Protein AF-A0A3A8RBS0-F1 (afdb_monomer_lite)

Structure (mmCIF, N/CA/C/O backbone):
data_AF-A0A3A8RBS0-F1
#
_entry.id   AF-A0A3A8RBS0-F1
#
loop_
_atom_site.group_PDB
_atom_site.id
_atom_site.type_symbol
_atom_site.label_atom_id
_atom_site.label_alt_id
_atom_site.label_comp_id
_atom_site.label_asym_id
_atom_site.label_entity_id
_atom_site.label_seq_id
_atom_site.pdbx_PDB_ins_code
_atom_site.Cartn_x
_atom_site.Cartn_y
_atom_site.Cartn_z
_atom_site.occupancy
_atom_site.B_iso_or_equiv
_atom_site.auth_seq_id
_atom_site.auth_comp_id
_atom_site.auth_asym_id
_atom_site.auth_atom_id
_atom_site.pdbx_PDB_model_num
ATOM 1 N N . MET A 1 1 ? 29.275 20.195 -47.666 1.00 45.91 1 MET A N 1
ATOM 2 C CA . MET A 1 1 ? 29.890 20.340 -46.328 1.00 45.91 1 MET A CA 1
ATOM 3 C C . MET A 1 1 ? 28.924 21.125 -45.459 1.00 45.91 1 MET A C 1
ATOM 5 O O . MET A 1 1 ? 28.391 22.118 -45.934 1.00 45.91 1 MET A O 1
ATOM 9 N N . THR A 1 2 ? 28.617 20.647 -44.257 1.00 50.91 2 THR A N 1
ATOM 10 C CA . THR A 1 2 ? 27.581 21.226 -43.387 1.00 50.91 2 THR A CA 1
ATOM 11 C C . THR A 1 2 ? 28.172 22.365 -42.551 1.00 50.91 2 THR A C 1
ATOM 13 O O . THR A 1 2 ? 29.244 22.195 -41.979 1.00 50.91 2 THR A O 1
ATOM 16 N N . THR A 1 3 ? 27.490 23.507 -42.454 1.00 61.12 3 THR A N 1
ATOM 17 C CA . THR A 1 3 ? 27.931 24.698 -41.693 1.00 61.12 3 THR A CA 1
ATOM 18 C C . THR A 1 3 ? 27.557 24.662 -40.204 1.00 61.12 3 THR A C 1
ATOM 20 O O . THR A 1 3 ? 27.863 25.598 -39.470 1.00 61.12 3 THR A O 1
ATOM 23 N N . ALA A 1 4 ? 26.895 23.597 -39.742 1.00 67.69 4 ALA A N 1
ATOM 24 C CA . ALA A 1 4 ? 26.475 23.455 -38.353 1.00 67.69 4 ALA A CA 1
ATOM 25 C C . ALA A 1 4 ? 27.688 23.237 -37.419 1.00 67.69 4 ALA A C 1
ATOM 27 O O . ALA A 1 4 ? 28.511 22.357 -37.695 1.00 67.69 4 ALA A O 1
ATOM 28 N N . PRO A 1 5 ? 27.811 23.986 -36.304 1.00 83.88 5 PRO A N 1
ATOM 29 C CA . PRO A 1 5 ? 28.898 23.792 -35.351 1.00 83.88 5 PRO A CA 1
ATOM 30 C C . PRO A 1 5 ? 28.803 22.407 -34.696 1.00 83.88 5 PRO A C 1
ATOM 32 O O . PRO A 1 5 ? 27.746 22.004 -34.203 1.00 83.88 5 PRO A O 1
ATOM 35 N N . ARG A 1 6 ? 29.921 21.669 -34.701 1.00 90.94 6 ARG A N 1
ATOM 36 C CA . ARG A 1 6 ? 30.029 20.345 -34.074 1.00 90.94 6 ARG A CA 1
ATOM 37 C C . ARG A 1 6 ? 30.100 20.494 -32.546 1.00 90.94 6 ARG A C 1
ATOM 39 O O . ARG A 1 6 ? 30.981 21.210 -32.064 1.00 90.94 6 ARG A O 1
ATOM 46 N N . PRO A 1 7 ? 29.236 19.816 -31.773 1.00 93.19 7 PRO A N 1
ATOM 47 C CA . PRO A 1 7 ? 29.328 19.815 -30.313 1.00 93.19 7 PRO A CA 1
ATOM 48 C C . PRO A 1 7 ? 30.615 19.137 -29.823 1.00 93.19 7 PRO A C 1
ATOM 50 O O . PRO A 1 7 ? 31.095 18.196 -30.448 1.00 93.19 7 PRO A O 1
ATOM 53 N N . LYS A 1 8 ? 31.149 19.556 -28.667 1.00 91.12 8 LYS A N 1
ATOM 54 C CA . LYS A 1 8 ? 32.394 18.992 -28.097 1.00 91.12 8 LYS A CA 1
ATOM 55 C C . LYS A 1 8 ? 32.309 17.494 -27.781 1.00 91.12 8 LYS A C 1
ATOM 57 O O . LYS A 1 8 ? 33.324 16.811 -27.824 1.00 91.12 8 LYS A O 1
ATOM 62 N N . SER A 1 9 ? 31.120 17.001 -27.441 1.00 89.44 9 SER A N 1
ATOM 63 C CA . SER A 1 9 ? 30.862 15.586 -27.143 1.00 89.44 9 SER A CA 1
ATOM 64 C C . SER A 1 9 ? 30.791 14.704 -28.393 1.00 89.44 9 SER A C 1
ATOM 66 O O . SER A 1 9 ? 30.807 13.480 -28.270 1.00 89.44 9 SER A O 1
ATOM 68 N N . VAL A 1 10 ? 30.700 15.303 -29.586 1.00 94.19 10 VAL A N 1
ATOM 69 C CA . VAL A 1 10 ? 30.605 14.583 -30.856 1.00 94.19 10 VAL A CA 1
ATOM 70 C C . VAL A 1 10 ? 32.008 14.408 -31.439 1.00 94.19 10 VAL A C 1
ATOM 72 O O . VAL A 1 10 ? 32.692 15.403 -31.696 1.00 94.19 10 VAL A O 1
ATOM 75 N N . PRO A 1 11 ? 32.449 13.166 -31.693 1.00 93.69 11 PRO A N 1
ATOM 76 C CA . PRO A 1 11 ? 33.813 12.912 -32.128 1.00 93.69 11 PRO A CA 1
ATOM 77 C C . PRO A 1 11 ? 34.023 13.333 -33.598 1.00 93.69 11 PRO A C 1
ATOM 79 O O . PRO A 1 11 ? 33.044 13.440 -34.346 1.00 93.69 11 PRO A O 1
ATOM 82 N N . PRO A 1 12 ? 35.267 13.619 -34.032 1.00 92.69 12 PRO A N 1
ATOM 83 C CA . PRO A 1 12 ? 35.574 14.181 -35.355 1.00 92.69 12 PRO A CA 1
ATOM 84 C C . PRO A 1 12 ? 35.172 13.279 -36.535 1.00 92.69 12 PRO A C 1
ATOM 86 O O . PRO A 1 12 ? 34.833 13.787 -37.606 1.00 92.69 12 PRO A O 1
ATOM 89 N N . GLU A 1 13 ? 35.135 11.965 -36.333 1.00 92.31 13 GLU A N 1
ATOM 90 C CA . GLU A 1 13 ? 34.715 10.972 -37.324 1.00 92.31 13 GLU A CA 1
ATOM 91 C C . GLU A 1 13 ? 33.197 10.933 -37.568 1.00 92.31 13 GLU A C 1
ATOM 93 O O . GLU A 1 13 ? 32.747 10.355 -38.556 1.00 92.31 13 GLU A O 1
ATOM 98 N N . ALA A 1 14 ? 32.388 11.558 -36.703 1.00 94.75 14 ALA A N 1
ATOM 99 C CA . ALA A 1 14 ? 30.945 11.598 -36.898 1.00 94.75 14 ALA A CA 1
ATOM 100 C C . ALA A 1 14 ? 30.552 12.514 -38.071 1.00 94.75 14 ALA A C 1
ATOM 102 O O . ALA A 1 14 ? 31.128 13.590 -38.269 1.00 94.75 14 ALA A O 1
ATOM 103 N N . THR A 1 15 ? 29.521 12.107 -38.809 1.00 94.25 15 THR A N 1
ATOM 104 C CA . THR A 1 15 ? 28.933 12.843 -39.937 1.00 94.25 15 THR A CA 1
ATOM 105 C C . THR A 1 15 ? 27.573 13.418 -39.550 1.00 94.25 15 THR A C 1
ATOM 107 O O . THR A 1 15 ? 26.841 12.801 -38.779 1.00 94.25 15 THR A O 1
ATOM 110 N N . PHE A 1 16 ? 27.245 14.618 -40.036 1.00 93.88 16 PHE A N 1
ATOM 111 C CA . PHE A 1 16 ? 25.959 15.259 -39.751 1.00 93.88 16 PHE A CA 1
ATOM 112 C C . PHE A 1 16 ? 24.911 14.891 -40.804 1.00 93.88 16 PHE A C 1
ATOM 114 O O . PHE A 1 16 ? 25.083 15.178 -41.990 1.00 93.88 16 PHE A O 1
ATOM 121 N N . ASP A 1 17 ? 23.815 14.297 -40.350 1.00 90.06 17 ASP A N 1
ATOM 122 C CA . ASP A 1 17 ? 22.612 14.001 -41.114 1.00 90.06 17 ASP A CA 1
ATOM 123 C C . ASP A 1 17 ? 21.594 15.135 -40.908 1.00 90.06 17 ASP A C 1
ATOM 125 O O . ASP A 1 17 ? 20.920 15.227 -39.880 1.00 90.06 17 ASP A O 1
ATOM 129 N N . ALA A 1 18 ? 21.531 16.046 -41.884 1.00 87.19 18 ALA A N 1
ATOM 130 C CA . ALA A 1 18 ? 20.703 17.249 -41.815 1.00 87.19 18 ALA A CA 1
ATOM 131 C C . ALA A 1 18 ? 19.186 16.960 -41.747 1.00 87.19 18 ALA A C 1
ATOM 133 O O . ALA A 1 18 ? 18.532 17.585 -40.910 1.00 87.19 18 ALA A O 1
ATOM 134 N N . PRO A 1 19 ? 18.616 16.028 -42.543 1.00 86.19 19 PRO A N 1
ATOM 135 C CA . PRO A 1 19 ? 17.217 15.611 -42.416 1.00 86.19 19 PRO A CA 1
ATOM 136 C C . PRO A 1 19 ? 16.794 15.183 -41.008 1.00 86.19 19 PRO A C 1
ATOM 138 O O . PRO A 1 19 ? 15.704 15.537 -40.565 1.00 86.19 19 PRO A O 1
ATOM 141 N N . THR A 1 20 ? 17.645 14.437 -40.298 1.00 85.12 20 THR A N 1
ATOM 142 C CA . THR A 1 20 ? 17.330 13.924 -38.951 1.00 85.12 20 THR A CA 1
ATOM 143 C C . THR A 1 20 ? 17.895 14.786 -37.821 1.00 85.12 20 THR A C 1
ATOM 145 O O . THR A 1 20 ? 17.632 14.514 -36.649 1.00 85.12 20 THR A O 1
ATOM 148 N N . LYS A 1 21 ? 18.668 15.827 -38.163 1.00 89.38 21 LYS A N 1
ATOM 149 C CA . LYS A 1 21 ? 19.433 16.678 -37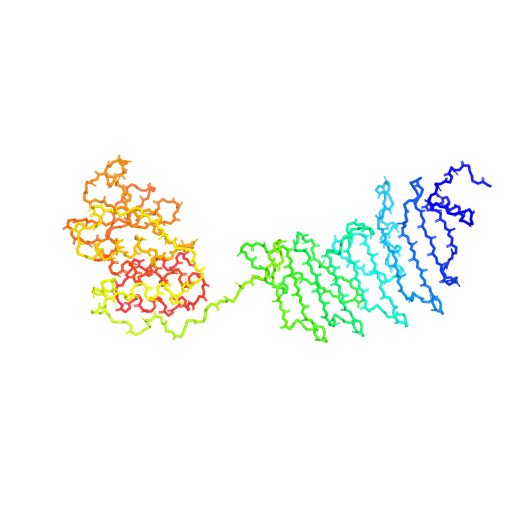.237 1.00 89.38 21 LYS A CA 1
ATOM 150 C C . LYS A 1 21 ? 20.299 15.862 -36.265 1.00 89.38 21 LYS A C 1
ATOM 152 O O . LYS A 1 21 ? 20.414 16.187 -35.080 1.00 89.38 21 LYS A O 1
ATOM 157 N N . LEU A 1 22 ? 20.930 14.802 -36.766 1.00 92.88 22 LEU A N 1
ATOM 158 C CA . LEU A 1 22 ? 21.768 13.900 -35.978 1.00 92.88 22 LEU A CA 1
ATOM 159 C C . LEU A 1 22 ? 23.219 13.912 -36.432 1.00 92.88 22 LEU A C 1
ATOM 161 O O . LEU A 1 22 ? 23.521 13.966 -37.616 1.00 92.88 22 LEU A O 1
ATOM 165 N N . TRP A 1 23 ? 24.128 13.761 -35.479 1.00 95.50 23 TRP A N 1
ATOM 166 C CA . TRP A 1 23 ? 25.485 13.309 -35.749 1.00 95.50 23 TRP A CA 1
ATOM 167 C C . TRP A 1 23 ? 25.534 11.791 -35.645 1.00 95.50 23 TRP A C 1
ATOM 169 O O . TRP A 1 23 ? 24.996 11.224 -34.695 1.00 95.50 23 TRP A O 1
ATOM 179 N N . ARG A 1 24 ? 26.190 11.139 -36.601 1.00 95.56 24 ARG A N 1
ATOM 180 C CA . ARG A 1 24 ? 26.254 9.682 -36.725 1.00 95.56 24 ARG A CA 1
ATOM 181 C C . ARG A 1 24 ? 27.693 9.211 -36.879 1.00 95.56 24 ARG A C 1
ATOM 183 O O . ARG A 1 24 ? 28.431 9.723 -37.718 1.00 95.56 24 ARG A O 1
ATOM 190 N N . CYS A 1 25 ? 28.070 8.209 -36.093 1.00 95.38 25 CYS A N 1
ATOM 191 C CA . CYS A 1 25 ? 29.327 7.479 -36.218 1.00 95.38 25 CYS A CA 1
ATOM 192 C C . CYS A 1 25 ? 29.011 5.987 -36.361 1.00 95.38 25 CYS A C 1
ATOM 194 O O . CYS A 1 25 ? 28.412 5.407 -35.455 1.00 95.38 25 CYS A O 1
ATOM 196 N N . GLY A 1 26 ? 29.425 5.383 -37.477 1.00 92.50 26 GLY A N 1
ATOM 197 C CA . GLY A 1 26 ? 29.017 4.029 -37.860 1.00 92.50 26 GLY A CA 1
ATOM 198 C C . GLY A 1 26 ? 27.541 3.939 -38.268 1.00 92.50 26 GLY A C 1
ATOM 199 O O . GLY A 1 26 ? 26.822 4.941 -38.358 1.00 92.50 26 GLY A O 1
ATOM 200 N N . GLY A 1 27 ? 27.080 2.724 -38.517 1.00 89.12 27 GLY A N 1
ATOM 201 C CA . GLY A 1 27 ? 25.722 2.420 -38.932 1.00 89.12 27 GLY A CA 1
ATOM 202 C C . GLY A 1 27 ? 25.312 0.980 -38.621 1.00 89.12 27 GLY A C 1
ATOM 203 O O . GLY A 1 27 ? 26.061 0.239 -37.988 1.00 89.12 27 GLY A O 1
ATOM 204 N N . PRO A 1 28 ? 24.120 0.561 -39.077 1.00 85.31 28 PRO A N 1
ATOM 205 C CA . PRO A 1 28 ? 23.538 -0.734 -38.714 1.00 85.31 28 PRO A CA 1
ATOM 206 C C . PRO A 1 28 ? 24.362 -1.966 -39.117 1.00 85.31 28 PRO A C 1
ATOM 208 O O . PRO A 1 28 ? 24.166 -3.039 -38.553 1.00 85.31 28 PRO A O 1
ATOM 211 N N . ASN A 1 29 ? 25.272 -1.810 -40.081 1.00 88.94 29 ASN A N 1
ATOM 212 C CA . ASN A 1 29 ? 26.152 -2.874 -40.569 1.00 88.94 29 ASN A CA 1
ATOM 213 C C . ASN A 1 29 ? 27.547 -2.843 -39.926 1.00 88.94 29 ASN A C 1
ATOM 215 O O . ASN A 1 29 ? 28.352 -3.736 -40.179 1.00 88.94 29 ASN A O 1
ATOM 219 N N . ASP A 1 30 ? 27.845 -1.823 -39.121 1.00 91.94 30 ASP A N 1
ATOM 220 C CA . ASP A 1 30 ? 29.110 -1.706 -38.407 1.00 91.94 30 ASP A CA 1
ATOM 221 C C . ASP A 1 30 ? 29.015 -2.386 -37.036 1.00 91.94 30 ASP A C 1
ATOM 223 O O . ASP A 1 30 ? 27.936 -2.537 -36.462 1.00 91.94 30 ASP A O 1
ATOM 227 N N . ALA A 1 31 ? 30.165 -2.744 -36.460 1.00 92.81 31 ALA A N 1
ATOM 228 C CA . ALA A 1 31 ? 30.232 -3.338 -35.120 1.00 92.81 31 ALA A CA 1
ATOM 229 C C . ALA A 1 31 ? 29.711 -2.401 -34.011 1.00 92.81 31 ALA A C 1
ATOM 231 O O . ALA A 1 31 ? 29.388 -2.854 -32.911 1.00 92.81 31 ALA A O 1
ATOM 232 N N . ARG A 1 32 ? 29.655 -1.088 -34.273 1.00 95.06 32 ARG A N 1
ATOM 233 C CA . ARG A 1 32 ? 29.136 -0.092 -33.337 1.00 95.06 32 ARG A CA 1
ATOM 234 C C . ARG A 1 32 ? 28.516 1.096 -34.064 1.00 95.06 32 ARG A C 1
ATOM 236 O O . ARG A 1 32 ? 29.112 1.644 -34.988 1.00 95.06 32 ARG A O 1
ATOM 243 N N . GLU A 1 33 ? 27.366 1.536 -33.580 1.00 94.81 33 GLU A N 1
ATOM 244 C CA . GLU A 1 33 ? 26.610 2.681 -34.075 1.00 94.81 33 GLU A CA 1
ATOM 245 C C . GLU A 1 33 ? 26.402 3.680 -32.934 1.00 94.81 33 GLU A C 1
ATOM 247 O O . GLU A 1 33 ? 25.953 3.313 -31.849 1.00 94.81 33 GLU A O 1
ATOM 252 N N . ARG A 1 34 ? 26.723 4.955 -33.171 1.00 96.81 34 ARG A N 1
ATOM 253 C CA . ARG A 1 34 ? 26.497 6.033 -32.202 1.00 96.81 34 ARG A CA 1
ATOM 254 C C . ARG A 1 34 ? 25.782 7.212 -32.842 1.00 96.81 34 ARG A C 1
ATOM 256 O O . ARG A 1 34 ? 26.155 7.633 -33.941 1.00 96.81 34 ARG A O 1
ATOM 263 N N . LEU A 1 35 ? 24.792 7.753 -32.134 1.00 96.19 35 LEU A N 1
ATOM 264 C CA . LEU A 1 35 ? 23.983 8.896 -32.562 1.00 96.19 35 LEU A CA 1
ATOM 265 C C . LEU A 1 35 ? 23.981 9.986 -31.491 1.00 96.19 35 LEU A C 1
ATOM 267 O O . LEU A 1 35 ? 23.760 9.698 -30.314 1.00 96.19 35 LEU A O 1
ATOM 271 N N . TRP A 1 36 ? 24.149 11.241 -31.907 1.00 95.81 36 TRP A N 1
ATOM 272 C CA . TRP A 1 36 ? 24.042 12.411 -31.033 1.00 95.81 36 TRP A CA 1
ATOM 273 C C . TRP A 1 36 ? 23.133 13.467 -31.639 1.00 95.81 36 TRP A C 1
ATOM 275 O O . TRP A 1 36 ? 23.167 13.719 -32.843 1.00 95.81 36 TRP A O 1
ATOM 285 N N . ILE A 1 37 ? 22.355 14.133 -30.799 1.00 92.12 37 ILE A N 1
ATOM 286 C CA . ILE A 1 37 ? 21.443 15.188 -31.235 1.00 92.12 37 ILE A CA 1
ATOM 287 C C . ILE A 1 37 ? 22.181 16.511 -31.500 1.00 92.12 37 ILE A C 1
ATOM 289 O O . ILE A 1 37 ? 23.084 16.901 -30.758 1.00 92.12 37 ILE A O 1
ATOM 293 N N . HIS A 1 38 ? 21.784 17.240 -32.540 1.00 89.81 38 HIS A N 1
ATOM 294 C CA . HIS A 1 38 ? 22.184 18.633 -32.742 1.00 89.81 38 HIS A CA 1
ATOM 295 C C . HIS A 1 38 ? 21.138 19.591 -32.128 1.00 89.81 38 HIS A C 1
ATOM 297 O O . HIS A 1 38 ? 19.951 19.318 -32.262 1.00 89.81 38 HIS A O 1
ATOM 303 N N . PRO A 1 39 ? 21.525 20.717 -31.491 1.00 90.19 39 PRO A N 1
ATOM 304 C CA . PRO A 1 39 ? 22.886 21.229 -31.318 1.00 90.19 39 PRO A CA 1
ATOM 305 C C . PRO A 1 39 ? 23.586 20.811 -30.020 1.00 90.19 39 PRO A C 1
ATOM 307 O O . PRO A 1 39 ? 24.764 21.116 -29.868 1.00 90.19 39 PRO A O 1
ATOM 310 N N . SER A 1 40 ? 22.919 20.137 -29.079 1.00 90.75 40 SER A N 1
ATOM 311 C CA . SER A 1 40 ? 23.520 19.893 -27.753 1.00 90.75 40 SER A CA 1
ATOM 312 C C . SER A 1 40 ? 24.652 18.867 -27.733 1.00 90.75 40 SER A C 1
ATOM 314 O O . SER A 1 40 ? 25.491 18.910 -26.838 1.00 90.75 40 SER A O 1
ATOM 316 N N . GLY A 1 41 ? 24.670 17.923 -28.674 1.00 92.12 41 GLY A N 1
ATOM 317 C CA . GLY A 1 41 ? 25.569 16.774 -28.625 1.00 92.12 41 GLY A CA 1
ATOM 318 C C . GLY A 1 41 ? 25.201 15.749 -27.549 1.00 92.12 41 GLY A C 1
ATOM 319 O O . GLY A 1 41 ? 26.065 14.967 -27.150 1.00 92.12 41 GLY A O 1
ATOM 320 N N . LEU A 1 42 ? 23.955 15.747 -27.058 1.00 91.88 42 LEU A N 1
ATOM 321 C CA . LEU A 1 42 ? 23.454 14.698 -26.164 1.00 91.88 42 LEU A CA 1
ATOM 322 C C . LEU A 1 42 ? 23.470 13.347 -26.897 1.00 91.88 42 LEU A C 1
ATOM 324 O O . LEU A 1 42 ? 23.030 13.252 -28.046 1.00 91.88 42 LEU A O 1
ATOM 328 N N . LEU A 1 43 ? 23.991 12.316 -26.230 1.00 94.94 43 LEU A N 1
ATOM 329 C CA . LEU A 1 43 ? 24.014 10.950 -26.745 1.00 94.94 43 LEU A CA 1
ATOM 330 C C . LEU A 1 43 ? 22.590 10.390 -26.791 1.00 94.94 43 LEU A C 1
ATOM 332 O O . LEU A 1 43 ? 21.906 10.345 -25.772 1.00 94.94 43 LEU A O 1
ATOM 336 N N . LEU A 1 44 ? 22.177 9.945 -27.972 1.00 95.31 44 LEU A N 1
ATOM 337 C CA . LEU A 1 4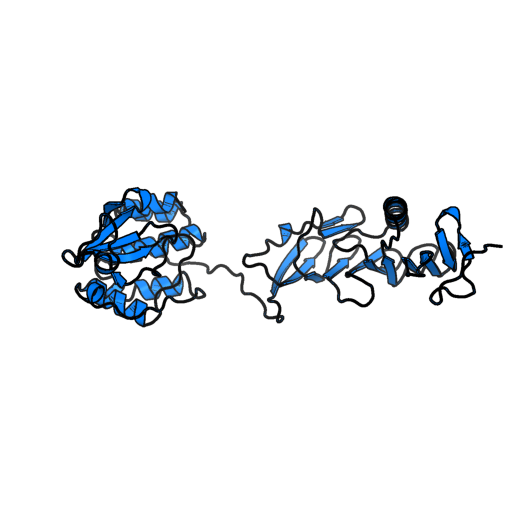4 ? 20.876 9.330 -28.209 1.00 95.31 44 LEU A CA 1
ATOM 338 C C . LEU A 1 44 ? 20.980 7.807 -28.278 1.00 95.31 44 LEU A C 1
ATOM 340 O O . LEU A 1 44 ? 20.164 7.114 -27.684 1.00 95.31 44 LEU A O 1
ATOM 344 N N . LEU A 1 45 ? 21.986 7.300 -28.991 1.00 96.75 45 LEU A N 1
ATOM 345 C CA . LEU A 1 45 ? 22.227 5.872 -29.170 1.00 96.75 45 LEU A CA 1
ATOM 346 C C . LEU A 1 45 ? 23.717 5.584 -29.029 1.00 96.75 45 LEU A C 1
ATOM 348 O O . LEU A 1 45 ? 24.537 6.277 -29.630 1.00 96.75 45 LEU A O 1
ATOM 352 N N . ASP A 1 46 ? 24.045 4.526 -28.303 1.00 97.31 46 ASP A N 1
ATOM 353 C CA . ASP A 1 46 ? 25.328 3.836 -28.386 1.00 97.31 46 ASP A CA 1
ATOM 354 C C . ASP A 1 46 ? 25.038 2.340 -28.427 1.00 97.31 46 ASP A C 1
ATOM 356 O O . ASP A 1 46 ? 24.617 1.766 -27.425 1.00 97.31 46 ASP A O 1
ATOM 360 N N . ALA A 1 47 ? 25.171 1.745 -29.607 1.00 96.56 47 ALA A N 1
ATOM 361 C CA . ALA A 1 47 ? 24.788 0.370 -29.869 1.00 96.56 47 ALA A CA 1
ATOM 362 C C . ALA A 1 47 ? 25.965 -0.436 -30.393 1.00 96.56 47 ALA A C 1
ATOM 364 O O . ALA A 1 47 ? 26.558 -0.081 -31.410 1.00 96.56 47 ALA A O 1
ATOM 365 N N . THR A 1 48 ? 26.264 -1.551 -29.741 1.00 95.00 48 THR A N 1
ATOM 366 C CA . THR A 1 48 ? 27.164 -2.584 -30.249 1.00 95.00 48 THR A CA 1
ATOM 367 C C . THR A 1 48 ? 26.386 -3.649 -31.013 1.00 95.00 48 THR A C 1
ATOM 369 O O . THR A 1 48 ? 25.212 -3.914 -30.734 1.00 95.00 48 THR A O 1
ATOM 372 N N . ARG A 1 49 ? 27.030 -4.232 -32.027 1.00 92.44 49 ARG A N 1
ATOM 373 C CA . ARG A 1 49 ? 26.419 -5.235 -32.897 1.00 92.44 49 ARG A CA 1
ATOM 374 C C . ARG A 1 49 ? 27.337 -6.425 -33.134 1.00 92.44 49 ARG A C 1
ATOM 376 O O . ARG A 1 49 ? 28.548 -6.271 -33.279 1.00 92.44 49 ARG A O 1
ATOM 383 N N . LYS A 1 50 ? 26.721 -7.598 -33.257 1.00 91.12 50 LYS A N 1
ATOM 384 C CA . LYS A 1 50 ? 27.336 -8.866 -33.661 1.00 91.12 50 LYS A CA 1
ATOM 385 C C . LYS A 1 50 ? 26.452 -9.482 -34.742 1.00 91.12 50 LYS A C 1
ATOM 387 O O . LYS A 1 50 ? 25.245 -9.619 -34.551 1.00 91.12 50 LYS A O 1
ATOM 392 N N . ASP A 1 51 ? 27.030 -9.759 -35.909 1.00 87.50 51 ASP A N 1
ATOM 393 C CA . ASP A 1 51 ? 26.317 -10.305 -37.076 1.00 87.50 51 ASP A CA 1
ATOM 394 C C . ASP A 1 51 ? 25.061 -9.494 -37.472 1.00 87.50 51 ASP A C 1
ATOM 396 O O . ASP A 1 51 ? 24.003 -10.039 -37.788 1.00 87.50 51 ASP A O 1
ATOM 400 N N . GLY A 1 52 ? 25.164 -8.160 -37.400 1.00 83.94 52 GLY A N 1
ATOM 401 C CA . GLY A 1 52 ? 24.085 -7.215 -37.727 1.00 83.94 52 GLY A CA 1
ATOM 402 C C . GLY A 1 52 ? 22.997 -7.061 -36.653 1.00 83.94 52 GLY A C 1
ATOM 403 O O . GLY A 1 52 ? 22.145 -6.176 -36.762 1.00 83.94 52 GLY A O 1
ATOM 404 N N . LYS A 1 53 ? 23.029 -7.862 -35.583 1.00 89.31 53 LYS A N 1
ATOM 405 C CA . LYS A 1 53 ? 22.081 -7.796 -34.459 1.00 89.31 53 LYS A CA 1
ATOM 406 C C . LYS A 1 53 ? 22.658 -6.993 -33.301 1.00 89.31 53 LYS A C 1
ATOM 408 O O . LYS A 1 53 ? 23.874 -6.946 -33.146 1.00 89.31 53 LYS A O 1
ATOM 413 N N . LEU A 1 54 ? 21.791 -6.380 -32.492 1.00 92.75 54 LEU A N 1
ATOM 414 C CA . LEU A 1 54 ? 22.207 -5.768 -31.228 1.00 92.75 54 LEU A CA 1
ATOM 415 C C . LEU A 1 54 ? 22.790 -6.846 -30.313 1.00 92.75 54 LEU A C 1
ATOM 417 O O . LEU A 1 54 ? 22.187 -7.903 -30.140 1.00 92.75 54 LEU A O 1
ATOM 421 N N . ASP A 1 55 ? 23.959 -6.576 -29.751 1.00 94.62 55 ASP A N 1
ATOM 422 C CA . ASP A 1 55 ? 24.659 -7.496 -28.859 1.00 94.62 55 ASP A CA 1
ATOM 423 C C . ASP A 1 55 ? 25.493 -6.687 -27.870 1.00 94.62 55 ASP A C 1
ATOM 425 O O . ASP A 1 55 ? 26.079 -5.678 -28.257 1.00 94.62 55 ASP A O 1
ATOM 429 N N . GLY A 1 56 ? 25.539 -7.093 -26.603 1.00 96.00 56 GLY A N 1
ATOM 430 C CA . GLY A 1 56 ? 26.170 -6.326 -25.532 1.00 96.00 56 GLY A CA 1
ATOM 431 C C . GLY A 1 56 ? 25.291 -5.201 -24.977 1.00 96.00 56 GLY A C 1
ATOM 432 O O . GLY A 1 56 ? 24.063 -5.246 -25.050 1.00 96.00 56 GLY A O 1
ATOM 433 N N . GLU A 1 57 ? 25.927 -4.208 -24.355 1.00 96.81 57 GLU A N 1
ATOM 434 C CA . GLU A 1 57 ? 25.242 -3.081 -23.716 1.00 96.81 57 GLU A CA 1
ATOM 435 C C . GLU A 1 57 ? 24.881 -1.995 -24.741 1.00 96.81 57 GLU A C 1
ATOM 437 O O . GLU A 1 57 ? 25.751 -1.438 -25.409 1.00 96.81 57 GLU A O 1
ATOM 442 N N . ILE A 1 58 ? 23.595 -1.657 -24.815 1.00 97.44 58 ILE A N 1
ATOM 443 C CA . ILE A 1 58 ? 23.030 -0.627 -25.684 1.00 97.44 58 ILE A CA 1
ATOM 444 C C . ILE A 1 58 ? 22.504 0.515 -24.823 1.00 97.44 58 ILE A C 1
ATOM 446 O O . ILE A 1 58 ? 21.697 0.302 -23.918 1.00 97.44 58 ILE A O 1
ATOM 450 N N . LYS A 1 59 ? 22.917 1.745 -25.123 1.00 97.69 59 LYS A N 1
ATOM 451 C CA . LYS A 1 59 ? 22.410 2.954 -24.465 1.00 97.69 59 LYS A CA 1
ATOM 452 C C . LYS A 1 59 ? 21.435 3.665 -25.382 1.00 97.69 59 LYS A C 1
ATOM 454 O O . LYS A 1 59 ? 21.765 3.920 -26.538 1.00 97.69 59 LYS A O 1
ATOM 459 N N . TRP A 1 60 ? 20.270 4.021 -24.853 1.00 97.44 60 TRP A N 1
ATOM 460 C CA . TRP A 1 60 ? 19.244 4.764 -25.577 1.00 97.44 60 TRP A CA 1
ATOM 461 C C . TRP A 1 60 ? 18.678 5.904 -24.735 1.00 97.44 60 TRP A C 1
ATOM 463 O O . TRP A 1 60 ? 18.479 5.745 -23.531 1.00 97.44 60 TRP A O 1
ATOM 473 N N . SER A 1 61 ? 18.401 7.043 -25.366 1.00 95.38 61 SER A N 1
ATOM 474 C CA . SER A 1 61 ? 17.685 8.162 -24.756 1.00 95.38 61 SER A CA 1
ATOM 475 C C . SER A 1 61 ? 16.729 8.810 -25.757 1.00 95.38 61 SER A C 1
ATOM 477 O O . SER A 1 61 ? 17.146 9.206 -26.846 1.00 95.38 61 SER A O 1
ATOM 479 N N . LEU A 1 62 ? 15.464 9.007 -25.367 1.00 91.50 62 LEU A N 1
ATOM 480 C CA . LEU A 1 62 ? 14.482 9.817 -26.107 1.00 91.50 62 LEU A CA 1
ATOM 481 C C . LEU A 1 62 ? 14.739 11.330 -25.941 1.00 91.50 62 LEU A C 1
ATOM 483 O O . LEU A 1 62 ? 13.824 12.115 -25.691 1.00 91.50 62 LEU A O 1
ATOM 487 N N . GLY A 1 63 ? 16.000 11.752 -26.025 1.00 87.12 63 GLY A N 1
ATOM 488 C CA . GLY A 1 63 ? 16.370 13.159 -25.951 1.00 87.12 63 GLY A CA 1
ATOM 489 C C . GLY A 1 63 ? 15.802 13.937 -27.138 1.00 87.12 63 GLY A C 1
ATOM 490 O O . GLY A 1 63 ? 16.022 13.561 -28.293 1.00 87.12 63 GLY A O 1
ATOM 491 N N . ILE A 1 64 ? 15.096 15.028 -26.845 1.00 88.81 64 ILE A N 1
ATOM 492 C CA . ILE A 1 64 ? 14.538 15.958 -27.831 1.00 88.81 64 ILE A CA 1
ATOM 493 C C . ILE A 1 64 ? 14.878 17.401 -27.443 1.00 88.81 64 ILE A C 1
ATOM 495 O O . ILE A 1 64 ? 14.952 17.728 -26.259 1.00 88.81 64 ILE A O 1
ATOM 499 N N . HIS A 1 65 ? 15.068 18.260 -28.438 1.00 87.44 65 HIS A N 1
ATOM 500 C CA . HIS A 1 65 ? 15.112 19.720 -28.293 1.00 87.44 65 HIS A CA 1
ATOM 501 C C . HIS A 1 65 ? 13.784 20.367 -28.659 1.00 87.44 65 HIS A C 1
ATOM 503 O O . HIS A 1 65 ? 13.442 21.422 -28.129 1.00 87.44 65 HIS A O 1
ATOM 509 N N . GLU A 1 66 ? 13.032 19.737 -29.557 1.00 88.56 66 GLU A N 1
ATO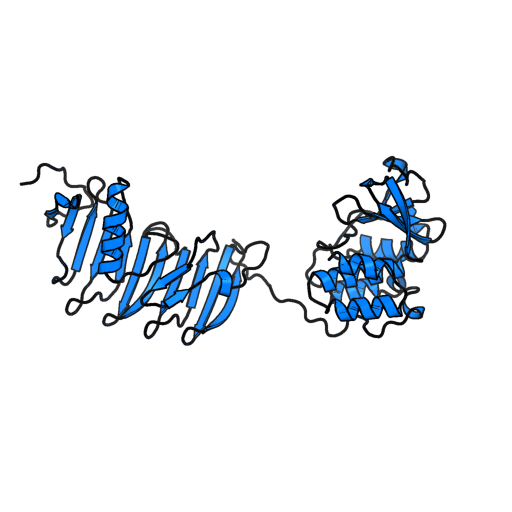M 510 C CA . GLU A 1 66 ? 11.731 20.212 -30.012 1.00 88.56 66 GLU A CA 1
ATOM 511 C C . GLU A 1 66 ? 10.742 19.050 -30.164 1.00 88.56 66 GLU A C 1
ATOM 513 O O . GLU A 1 66 ? 11.111 17.915 -30.462 1.00 88.56 66 GLU A O 1
ATOM 518 N N . MET A 1 67 ? 9.451 19.326 -29.966 1.00 90.00 67 MET A N 1
ATOM 519 C CA . MET A 1 67 ? 8.410 18.288 -29.944 1.00 90.00 67 MET A CA 1
ATOM 520 C C . MET A 1 67 ? 8.270 17.514 -31.263 1.00 90.00 67 MET A C 1
ATOM 522 O O . MET A 1 67 ? 7.838 16.362 -31.250 1.00 90.00 67 MET A O 1
ATOM 526 N N . SER A 1 68 ? 8.653 18.112 -32.394 1.00 89.50 68 SER A N 1
ATOM 527 C CA . SER A 1 68 ? 8.654 17.459 -33.710 1.00 89.50 68 SER A CA 1
ATOM 528 C C . SER A 1 68 ? 9.611 16.264 -33.788 1.00 89.50 68 SER A C 1
ATOM 530 O O . SER A 1 68 ? 9.417 15.385 -34.624 1.00 89.50 68 SER A O 1
ATOM 532 N N . GLU A 1 69 ? 10.611 16.188 -32.908 1.00 89.56 69 GLU A N 1
ATOM 533 C CA . GLU A 1 69 ? 11.583 15.093 -32.874 1.00 89.56 69 GLU A CA 1
ATOM 534 C C . GLU A 1 69 ? 11.041 13.846 -32.166 1.00 89.56 69 GLU A C 1
ATOM 536 O O . GLU A 1 69 ? 11.520 12.742 -32.426 1.00 89.56 69 GLU A O 1
ATOM 541 N N . HIS A 1 70 ? 10.021 13.993 -31.315 1.00 91.50 70 HIS A N 1
ATOM 542 C CA . HIS A 1 70 ? 9.524 12.923 -30.449 1.00 91.50 70 HIS A CA 1
ATOM 543 C C . HIS A 1 70 ? 9.038 11.689 -31.224 1.00 91.50 70 HIS A C 1
ATOM 545 O O . HIS A 1 70 ? 9.497 10.577 -30.969 1.00 91.50 70 HIS A O 1
ATOM 551 N N . ALA A 1 71 ? 8.141 11.866 -32.200 1.00 92.56 71 ALA A N 1
ATOM 552 C CA . ALA A 1 71 ? 7.599 10.746 -32.973 1.00 92.56 71 ALA A CA 1
ATOM 553 C C . ALA A 1 71 ? 8.682 10.008 -33.797 1.00 92.56 71 ALA A C 1
ATOM 555 O O . ALA A 1 71 ? 8.738 8.779 -33.721 1.00 92.56 71 ALA A O 1
ATOM 556 N N . PRO A 1 72 ? 9.603 10.703 -34.500 1.00 91.75 72 PRO A N 1
ATOM 557 C CA . PRO A 1 72 ? 10.772 10.062 -35.101 1.00 91.75 72 PRO A CA 1
ATOM 558 C C . PRO A 1 72 ? 11.660 9.300 -34.106 1.00 91.75 72 PRO A C 1
ATOM 560 O O . PRO A 1 72 ? 12.174 8.236 -34.454 1.00 91.75 72 PRO A O 1
ATOM 563 N N . ARG A 1 73 ? 11.854 9.808 -32.875 1.00 91.81 73 ARG A N 1
ATOM 564 C CA . ARG A 1 73 ? 12.640 9.093 -31.852 1.00 91.81 73 ARG A CA 1
ATOM 565 C C . ARG A 1 73 ? 11.963 7.795 -31.430 1.00 91.81 73 ARG A C 1
ATOM 567 O O . ARG A 1 73 ? 12.634 6.770 -31.371 1.00 91.81 73 ARG A O 1
ATOM 574 N N . LEU A 1 74 ? 10.653 7.823 -31.192 1.00 92.38 74 LEU A N 1
ATOM 575 C CA . LEU A 1 74 ? 9.894 6.620 -30.848 1.00 92.38 74 LEU A CA 1
ATOM 576 C C . LEU A 1 74 ? 9.944 5.577 -31.969 1.00 92.38 74 LEU A C 1
ATOM 578 O O . LEU A 1 74 ? 10.228 4.414 -31.704 1.00 92.38 74 LEU A O 1
ATOM 582 N N . ALA A 1 75 ? 9.762 5.999 -33.223 1.00 92.94 75 ALA A N 1
ATOM 583 C CA . ALA A 1 75 ? 9.866 5.100 -34.372 1.00 92.94 75 ALA A CA 1
ATOM 584 C C . ALA A 1 75 ? 11.264 4.464 -34.487 1.00 92.94 75 ALA A C 1
ATOM 586 O O . ALA A 1 75 ? 11.396 3.297 -34.847 1.00 92.94 75 ALA A O 1
ATOM 587 N N . MET A 1 76 ? 12.321 5.212 -34.151 1.00 92.38 76 MET A N 1
ATOM 588 C CA . MET A 1 76 ? 13.687 4.686 -34.120 1.00 92.38 76 MET A CA 1
ATOM 589 C C . MET A 1 76 ? 13.894 3.676 -32.985 1.00 92.38 76 MET A C 1
ATOM 591 O O . MET A 1 76 ? 14.501 2.634 -33.217 1.00 92.38 76 MET A O 1
ATOM 595 N N . GLN A 1 77 ? 13.379 3.950 -31.784 1.00 93.94 77 GLN A N 1
ATOM 596 C CA . GLN A 1 77 ? 13.413 3.010 -30.659 1.00 93.94 77 GLN A CA 1
ATOM 597 C C . GLN A 1 77 ? 12.732 1.684 -31.020 1.00 93.94 77 GLN A C 1
ATOM 599 O O . GLN A 1 77 ? 13.292 0.612 -30.788 1.00 93.94 77 GLN A O 1
ATOM 604 N N . GLU A 1 78 ? 11.551 1.765 -31.637 1.00 92.56 78 GLU A N 1
ATOM 605 C CA . GLU A 1 78 ? 10.790 0.606 -32.102 1.00 92.56 78 GLU A CA 1
ATOM 606 C C . GLU A 1 78 ? 11.542 -0.163 -33.197 1.00 92.56 78 GLU A C 1
ATOM 608 O O . GLU A 1 78 ? 11.681 -1.381 -33.109 1.00 92.56 78 GLU A O 1
ATOM 613 N N . ALA A 1 79 ? 12.109 0.538 -34.186 1.00 91.81 79 ALA A N 1
ATOM 614 C CA . ALA A 1 79 ? 12.889 -0.077 -35.260 1.00 91.81 79 ALA A CA 1
ATOM 615 C C . ALA A 1 79 ? 14.168 -0.772 -34.760 1.00 91.81 79 ALA A C 1
ATOM 617 O O . ALA A 1 79 ? 14.619 -1.748 -35.358 1.00 91.81 79 ALA A O 1
ATOM 618 N N . LEU A 1 80 ? 14.751 -0.287 -33.659 1.00 91.69 80 LEU A N 1
ATOM 619 C CA . LEU A 1 80 ? 15.872 -0.939 -32.980 1.00 91.69 80 LEU A CA 1
ATOM 620 C C . LEU A 1 80 ? 15.435 -2.158 -32.153 1.00 91.69 80 LEU A C 1
ATOM 622 O O . LEU A 1 80 ? 16.292 -2.908 -31.691 1.00 91.69 80 LEU A O 1
ATOM 626 N N . GLY A 1 81 ? 14.131 -2.368 -31.959 1.00 92.44 81 GLY A N 1
ATOM 627 C CA . GLY A 1 81 ? 13.607 -3.418 -31.094 1.00 92.44 81 GLY A CA 1
ATOM 628 C C . GLY A 1 81 ? 13.952 -3.175 -29.627 1.00 92.44 81 GLY A C 1
ATOM 629 O O . GLY A 1 81 ? 14.258 -4.122 -28.908 1.00 92.44 81 GLY A O 1
ATOM 630 N N . LEU A 1 82 ? 13.963 -1.917 -29.182 1.00 95.00 82 LEU A N 1
ATOM 631 C CA . LEU A 1 82 ? 14.213 -1.574 -27.785 1.00 95.00 82 LEU A CA 1
ATOM 632 C C . LEU A 1 82 ? 12.907 -1.597 -26.973 1.00 95.00 82 LEU A C 1
ATOM 634 O O . LEU A 1 82 ? 11.840 -1.291 -27.507 1.00 95.00 82 LEU A O 1
ATOM 638 N N . PRO A 1 83 ? 12.965 -1.966 -25.684 1.00 94.62 83 PRO A N 1
ATOM 639 C CA . PRO A 1 83 ? 11.782 -2.021 -24.830 1.00 94.62 83 PRO A CA 1
ATOM 640 C C . PRO A 1 83 ? 11.214 -0.632 -24.510 1.00 94.62 83 PRO A C 1
ATOM 642 O O . PRO A 1 83 ? 11.905 0.371 -24.645 1.00 94.62 83 PRO A O 1
ATOM 645 N N . ASN A 1 84 ? 9.977 -0.578 -24.015 1.00 93.12 84 ASN A N 1
ATOM 646 C CA . ASN A 1 84 ? 9.367 0.620 -23.424 1.00 93.12 84 ASN A CA 1
ATOM 647 C C . ASN A 1 84 ? 9.311 0.500 -21.896 1.00 93.12 84 ASN A C 1
ATOM 649 O O . ASN A 1 84 ? 9.197 -0.609 -21.367 1.00 93.12 84 ASN A O 1
ATOM 653 N N . GLY A 1 85 ? 9.349 1.630 -21.188 1.00 92.00 85 GLY A N 1
ATOM 654 C CA . GLY A 1 85 ? 9.303 1.673 -19.726 1.00 92.00 85 GLY A CA 1
ATOM 655 C C . GLY A 1 85 ? 8.980 3.067 -19.175 1.00 92.00 85 GLY A C 1
ATOM 656 O O . GLY A 1 85 ? 8.567 3.939 -19.937 1.00 92.00 85 GLY A O 1
ATOM 657 N N . PRO A 1 86 ? 9.150 3.290 -17.858 1.00 87.50 86 PRO A N 1
ATOM 658 C CA . PRO A 1 86 ? 8.697 4.507 -17.182 1.00 87.50 86 PRO A CA 1
ATOM 659 C C . PRO A 1 86 ? 9.568 5.726 -17.496 1.00 87.50 86 PRO A C 1
ATOM 661 O O . PRO A 1 86 ? 9.107 6.856 -17.376 1.00 87.50 86 PRO A O 1
ATOM 664 N N . ASN A 1 87 ? 10.820 5.497 -17.899 1.00 87.44 87 ASN A N 1
ATOM 665 C CA . ASN A 1 87 ? 11.723 6.545 -18.341 1.00 87.44 87 ASN A CA 1
ATOM 666 C C . ASN A 1 87 ? 12.130 6.331 -19.789 1.00 87.44 87 ASN A C 1
ATOM 668 O O . ASN A 1 87 ? 12.252 5.214 -20.285 1.00 87.44 87 ASN A O 1
ATOM 672 N N . ASN A 1 88 ? 12.439 7.446 -20.424 1.00 87.00 88 ASN A N 1
ATOM 673 C CA . ASN A 1 88 ? 12.847 7.519 -21.814 1.00 87.00 88 ASN A CA 1
ATOM 674 C C . ASN A 1 88 ? 14.347 7.277 -22.038 1.00 87.00 88 ASN A C 1
ATOM 676 O O . ASN A 1 88 ? 14.791 7.200 -23.183 1.00 87.00 88 ASN A O 1
ATOM 680 N N . THR A 1 89 ? 15.130 7.173 -20.962 1.00 95.25 89 THR A N 1
ATOM 681 C CA . THR A 1 89 ? 16.544 6.797 -21.010 1.00 95.25 89 THR A CA 1
ATOM 682 C C . THR A 1 89 ? 16.710 5.390 -20.450 1.00 95.25 89 THR A C 1
ATOM 684 O O . THR A 1 89 ? 16.187 5.068 -19.380 1.00 95.25 89 THR A O 1
ATOM 687 N N . MET A 1 90 ? 17.438 4.541 -21.173 1.00 96.88 90 MET A N 1
ATOM 688 C CA . MET A 1 90 ? 17.653 3.154 -20.782 1.00 96.88 90 MET A CA 1
ATOM 689 C C . MET A 1 90 ? 19.030 2.624 -21.165 1.00 96.88 90 MET A C 1
ATOM 691 O O . MET A 1 90 ? 19.684 3.107 -22.092 1.00 96.88 90 MET A O 1
ATOM 695 N N . ILE A 1 91 ? 19.413 1.561 -20.471 1.00 97.81 91 ILE A N 1
ATOM 696 C CA . ILE A 1 91 ? 20.507 0.680 -20.839 1.00 97.81 91 ILE A CA 1
ATOM 697 C C . ILE A 1 91 ? 19.924 -0.722 -21.026 1.00 97.81 91 ILE A C 1
ATOM 699 O O . ILE A 1 91 ? 19.373 -1.292 -20.085 1.00 97.81 91 ILE A O 1
ATOM 703 N N . ALA A 1 92 ? 20.016 -1.260 -22.237 1.00 97.56 92 ALA A N 1
ATOM 704 C CA . ALA A 1 92 ? 19.520 -2.582 -22.601 1.00 97.56 92 ALA A CA 1
ATOM 705 C C . ALA A 1 92 ? 20.701 -3.504 -22.911 1.00 97.56 92 ALA A C 1
ATOM 707 O O . ALA A 1 92 ? 21.555 -3.158 -23.721 1.00 97.56 92 ALA A O 1
ATOM 708 N N . THR A 1 93 ? 20.754 -4.669 -22.279 1.00 97.75 93 THR A N 1
ATOM 709 C CA . THR A 1 93 ? 21.821 -5.650 -22.483 1.00 97.75 93 THR A CA 1
ATOM 710 C C . THR A 1 93 ? 21.288 -6.805 -23.314 1.00 97.75 93 THR A C 1
ATOM 712 O O . THR A 1 93 ? 20.309 -7.452 -22.933 1.00 97.75 93 THR A O 1
ATOM 715 N N . PHE A 1 94 ? 21.954 -7.077 -24.431 1.00 96.44 94 PHE A N 1
ATOM 716 C CA . PHE A 1 94 ? 21.658 -8.190 -25.321 1.00 96.44 94 PHE A CA 1
ATOM 717 C C . PHE A 1 94 ? 22.754 -9.253 -25.231 1.00 96.44 94 PHE A C 1
ATOM 719 O O . PHE A 1 94 ? 23.935 -8.923 -25.130 1.00 96.44 94 PHE A O 1
ATOM 726 N N . ALA A 1 95 ? 22.361 -10.521 -25.287 1.00 94.56 95 ALA A N 1
ATOM 727 C CA . ALA A 1 95 ? 23.268 -11.653 -25.419 1.00 94.56 95 ALA A CA 1
ATOM 728 C C . ALA A 1 95 ? 22.806 -12.525 -26.588 1.00 94.56 95 ALA A C 1
ATOM 730 O O . ALA A 1 95 ? 21.673 -13.008 -26.596 1.00 94.56 95 ALA A O 1
ATOM 731 N N . ASP A 1 96 ? 23.666 -12.665 -27.598 1.00 90.12 96 ASP A N 1
ATOM 732 C CA . ASP A 1 96 ? 23.390 -13.387 -28.843 1.00 90.12 96 ASP A CA 1
ATOM 733 C C . ASP A 1 96 ? 22.082 -12.920 -29.519 1.00 90.12 96 ASP A C 1
ATOM 735 O O . ASP A 1 96 ? 21.304 -13.696 -30.082 1.00 90.12 96 ASP A O 1
ATOM 739 N N . GLY A 1 97 ? 21.837 -11.607 -29.463 1.00 87.88 97 GLY A N 1
ATOM 740 C CA . GLY A 1 97 ? 20.662 -10.959 -30.049 1.00 87.88 97 GLY A CA 1
ATOM 741 C C . GLY A 1 97 ? 19.378 -11.024 -29.217 1.00 87.88 97 GLY A C 1
ATOM 742 O O . GLY A 1 97 ? 18.366 -10.476 -29.652 1.00 87.88 97 GLY A O 1
ATOM 743 N N . ALA A 1 98 ? 19.389 -11.653 -28.039 1.00 92.62 98 ALA A N 1
ATOM 744 C CA . ALA A 1 98 ? 18.248 -11.683 -27.125 1.00 92.62 98 ALA A CA 1
ATOM 745 C C . ALA A 1 98 ? 18.421 -10.666 -25.989 1.00 92.62 98 ALA A C 1
ATOM 747 O O . ALA A 1 98 ? 19.489 -10.587 -25.386 1.00 92.62 98 ALA A O 1
ATOM 748 N N . LEU A 1 99 ? 17.368 -9.907 -25.669 1.00 96.06 99 LEU A N 1
ATOM 749 C CA . LEU A 1 99 ? 17.368 -9.010 -24.512 1.00 96.06 99 LEU A CA 1
ATOM 750 C C . LEU A 1 99 ? 17.412 -9.840 -23.220 1.00 96.06 99 LEU A C 1
ATOM 752 O O . LEU A 1 99 ? 16.512 -10.647 -22.980 1.00 96.06 99 LEU A O 1
ATOM 756 N N . VAL A 1 100 ? 18.435 -9.620 -22.393 1.00 97.00 100 VAL A N 1
ATOM 757 C CA . VAL A 1 100 ? 18.624 -10.317 -21.106 1.00 97.00 100 VAL A CA 1
ATOM 758 C C . VAL A 1 100 ? 18.461 -9.398 -19.901 1.00 97.00 100 VAL A C 1
ATOM 760 O O . VAL A 1 100 ? 18.146 -9.859 -18.808 1.00 97.00 100 VAL A O 1
ATOM 763 N N . GLU A 1 101 ? 18.642 -8.091 -20.082 1.00 97.81 101 GLU A N 1
ATOM 764 C CA . GLU A 1 101 ? 18.411 -7.105 -19.032 1.00 97.81 101 GLU A CA 1
ATOM 765 C C . GLU A 1 101 ? 18.013 -5.761 -19.638 1.00 97.81 101 GLU A C 1
ATOM 767 O O . GLU A 1 101 ? 18.546 -5.352 -20.669 1.00 97.81 101 GLU A O 1
ATOM 772 N N . VAL A 1 102 ? 17.130 -5.033 -18.961 1.00 97.75 102 VAL A N 1
ATOM 773 C CA . VAL A 1 102 ? 16.940 -3.603 -19.202 1.00 97.75 102 VAL A CA 1
ATOM 774 C C . VAL A 1 102 ? 16.958 -2.819 -17.895 1.00 97.75 102 VAL A C 1
ATOM 776 O O . VAL A 1 102 ? 16.437 -3.259 -16.870 1.00 97.75 102 VAL A O 1
ATOM 779 N N . ARG A 1 103 ? 17.549 -1.628 -17.955 1.00 98.00 103 ARG A N 1
ATOM 780 C CA . ARG A 1 103 ? 17.656 -0.649 -16.877 1.00 98.00 103 ARG A CA 1
ATOM 781 C C . ARG A 1 103 ? 17.125 0.698 -17.357 1.00 98.00 103 ARG A C 1
ATOM 783 O O . ARG A 1 103 ? 17.720 1.296 -18.246 1.00 98.00 103 ARG A O 1
ATOM 790 N N . PHE A 1 104 ? 16.031 1.184 -16.782 1.00 96.75 104 PHE A N 1
ATOM 791 C CA . PHE A 1 104 ? 15.468 2.507 -17.062 1.00 96.75 104 PHE A CA 1
ATOM 792 C C . PHE A 1 104 ? 15.902 3.515 -16.005 1.00 96.75 104 PHE A C 1
ATOM 794 O O . PHE A 1 104 ? 15.886 3.224 -14.804 1.00 96.75 104 PHE A O 1
ATOM 801 N N . ARG A 1 105 ? 16.272 4.710 -16.465 1.00 95.06 105 ARG A N 1
ATOM 802 C CA . ARG A 1 105 ? 16.881 5.767 -15.651 1.00 95.06 105 ARG A CA 1
ATOM 803 C C . ARG A 1 105 ? 16.378 7.143 -16.098 1.00 95.06 105 ARG A C 1
ATOM 805 O O . ARG A 1 105 ? 16.095 7.308 -17.283 1.00 95.06 105 ARG A O 1
ATOM 812 N N . PRO A 1 106 ? 16.372 8.162 -15.226 1.00 91.25 106 PRO A N 1
ATOM 813 C CA . PRO A 1 106 ? 16.149 9.554 -15.636 1.00 91.25 106 PRO A CA 1
ATOM 814 C C . PRO A 1 106 ? 17.231 10.084 -16.596 1.00 91.25 106 PRO A C 1
ATOM 816 O O . PRO A 1 106 ? 16.972 10.935 -17.442 1.00 91.25 106 PRO A O 1
ATOM 819 N N . GLY A 1 107 ? 18.449 9.548 -16.493 1.00 91.62 107 GLY A N 1
ATOM 820 C CA . GLY A 1 107 ? 19.594 9.843 -17.354 1.00 91.62 107 GLY A CA 1
ATOM 821 C C . GLY A 1 107 ? 20.702 8.806 -17.148 1.00 91.62 107 GLY A C 1
ATOM 822 O O . GLY A 1 107 ? 20.649 8.030 -16.195 1.00 91.62 107 GLY A O 1
ATOM 823 N N . PHE A 1 108 ? 21.712 8.769 -18.020 1.00 91.62 108 PHE A N 1
ATOM 824 C CA . PHE A 1 108 ? 22.735 7.709 -17.977 1.00 91.62 108 PHE A CA 1
ATOM 825 C C . PHE A 1 108 ? 23.557 7.675 -16.678 1.00 91.62 108 PHE A C 1
ATOM 827 O O . PHE A 1 108 ? 23.942 6.589 -16.242 1.00 91.62 108 PHE A O 1
ATOM 834 N N . ASP A 1 109 ? 23.752 8.833 -16.044 1.00 90.88 109 ASP A N 1
ATOM 835 C CA . ASP A 1 109 ? 24.522 8.988 -14.802 1.00 90.88 109 ASP A CA 1
ATOM 836 C C . ASP A 1 109 ? 23.664 8.868 -13.527 1.00 90.88 109 ASP A C 1
ATOM 838 O O . ASP A 1 109 ? 24.171 9.009 -12.415 1.00 90.88 109 ASP A O 1
ATOM 842 N N . PHE A 1 110 ? 22.360 8.610 -13.669 1.00 93.00 110 PHE A N 1
ATOM 843 C CA . PHE A 1 110 ? 21.436 8.449 -12.547 1.00 93.00 110 PHE A CA 1
ATOM 844 C C . PHE A 1 110 ? 21.259 6.968 -12.171 1.00 93.00 110 PHE A C 1
ATOM 846 O O . PHE A 1 110 ? 21.482 6.085 -13.005 1.00 93.00 110 PHE A O 1
ATOM 853 N N . PRO A 1 111 ? 20.846 6.669 -10.925 1.00 92.81 111 PRO A N 1
ATOM 854 C CA . PRO A 1 111 ? 20.487 5.313 -10.522 1.00 92.81 111 PRO A CA 1
ATOM 855 C C . PRO A 1 111 ? 19.334 4.722 -11.346 1.00 92.81 111 PRO A C 1
ATOM 857 O O . PRO A 1 111 ? 18.521 5.447 -11.920 1.00 92.81 111 PRO A O 1
ATOM 860 N N . ASP A 1 112 ? 19.244 3.391 -11.342 1.00 95.69 112 ASP A N 1
ATOM 861 C CA . ASP A 1 112 ? 18.111 2.659 -11.913 1.00 95.69 112 ASP A CA 1
ATOM 862 C C . ASP A 1 112 ? 16.818 2.985 -11.157 1.00 95.69 112 ASP A C 1
ATOM 864 O O . ASP A 1 112 ? 16.745 2.841 -9.933 1.00 95.69 112 ASP A O 1
ATOM 868 N N . GLU A 1 113 ? 15.784 3.375 -11.900 1.00 95.44 113 GLU A N 1
ATOM 869 C CA . GLU A 1 113 ? 14.414 3.446 -11.387 1.00 95.44 113 GLU A CA 1
ATOM 870 C C . GLU A 1 113 ? 13.635 2.169 -11.683 1.00 95.44 113 GLU A C 1
ATOM 872 O O . GLU A 1 113 ? 12.721 1.819 -10.942 1.00 95.44 113 GLU A O 1
ATOM 877 N N . LEU A 1 114 ? 14.010 1.446 -12.736 1.00 97.44 114 LEU A N 1
ATOM 878 C CA . LEU A 1 114 ? 13.478 0.127 -13.043 1.00 97.44 114 LEU A CA 1
ATOM 879 C C . LEU A 1 114 ? 14.583 -0.737 -13.641 1.00 97.44 114 LEU A C 1
ATOM 881 O O . LEU A 1 114 ? 15.200 -0.347 -14.627 1.00 97.44 114 LEU A O 1
ATOM 885 N N . ARG A 1 115 ? 14.801 -1.922 -13.078 1.00 98.06 115 ARG A N 1
ATOM 886 C CA . ARG A 1 115 ? 15.712 -2.941 -13.606 1.00 98.06 115 ARG A CA 1
ATOM 887 C C . ARG A 1 115 ? 14.958 -4.250 -13.758 1.00 98.06 115 ARG A C 1
ATOM 889 O O . ARG A 1 115 ? 14.261 -4.654 -12.831 1.00 98.06 115 ARG A O 1
ATOM 896 N N . ILE A 1 116 ? 15.073 -4.886 -14.919 1.00 98.06 116 ILE A N 1
ATOM 897 C CA . ILE A 1 116 ? 14.346 -6.113 -15.258 1.00 98.06 116 ILE A CA 1
ATOM 898 C C . ILE A 1 116 ? 15.312 -7.102 -15.894 1.00 98.06 116 ILE A C 1
ATOM 900 O O . ILE A 1 116 ? 15.941 -6.777 -16.899 1.00 98.06 116 ILE A O 1
ATOM 904 N N . GLU A 1 117 ? 15.368 -8.309 -15.339 1.00 97.88 117 GLU A N 1
ATOM 905 C CA . GLU A 1 117 ? 16.043 -9.459 -15.938 1.00 97.88 117 GLU A CA 1
ATOM 906 C C . GLU A 1 117 ? 15.082 -10.274 -16.813 1.00 97.88 117 GLU A C 1
ATOM 908 O O . GLU A 1 117 ? 13.903 -10.474 -16.488 1.00 97.88 117 GLU A O 1
ATOM 913 N N . LEU A 1 118 ? 15.599 -10.738 -17.949 1.00 97.19 118 LEU A N 1
ATOM 914 C CA . LEU A 1 118 ? 14.872 -11.539 -18.918 1.00 97.19 118 LEU A CA 1
ATOM 915 C C . LEU A 1 118 ? 15.644 -12.809 -19.272 1.00 97.19 118 LEU A C 1
ATOM 917 O O . LEU A 1 118 ? 16.871 -12.830 -19.364 1.00 97.19 118 LEU A O 1
ATOM 921 N N . ARG A 1 119 ? 14.889 -13.870 -19.548 1.00 94.81 119 ARG A N 1
ATOM 922 C CA . ARG A 1 119 ? 15.391 -15.109 -20.139 1.00 94.81 119 ARG A CA 1
ATOM 923 C C . ARG A 1 119 ? 14.381 -15.604 -21.156 1.00 94.81 119 ARG A C 1
ATOM 925 O O . ARG A 1 119 ? 13.188 -15.625 -20.869 1.00 94.81 119 ARG A O 1
ATOM 932 N N . ASP A 1 120 ? 14.851 -15.965 -22.346 1.00 89.88 120 ASP A N 1
ATOM 933 C CA . ASP A 1 120 ? 14.010 -16.493 -23.427 1.00 89.88 120 ASP A CA 1
ATOM 934 C C . ASP A 1 120 ? 12.792 -15.594 -23.751 1.00 89.88 120 ASP A C 1
ATOM 936 O O . ASP A 1 120 ? 11.687 -16.071 -24.002 1.00 89.88 120 ASP A O 1
ATOM 940 N N . GLY A 1 121 ? 12.982 -14.268 -23.703 1.00 88.00 121 GLY A N 1
ATOM 941 C CA . GLY A 1 121 ? 11.949 -13.275 -24.034 1.00 88.00 121 GLY A CA 1
ATOM 942 C C . GLY A 1 121 ? 10.885 -13.030 -22.955 1.00 88.00 121 GLY A C 1
ATOM 943 O O . GLY A 1 121 ? 9.980 -12.218 -23.166 1.00 88.00 121 GLY A O 1
ATOM 944 N N . VAL A 1 122 ? 10.985 -13.678 -21.790 1.00 94.38 122 VAL A N 1
ATOM 945 C CA . VAL A 1 122 ? 10.091 -13.454 -20.644 1.00 94.38 122 VAL A CA 1
ATOM 946 C C . VAL A 1 122 ? 10.846 -12.887 -19.448 1.00 94.38 122 VAL A C 1
ATOM 948 O O . VAL A 1 122 ? 12.051 -13.077 -19.313 1.00 94.38 122 VAL A O 1
ATOM 951 N N . ILE A 1 123 ? 10.122 -12.211 -18.552 1.00 96.62 123 ILE A N 1
ATOM 952 C CA . ILE A 1 123 ? 10.681 -11.742 -17.278 1.00 96.62 123 ILE A CA 1
ATOM 953 C C . ILE A 1 123 ? 10.995 -12.962 -16.408 1.00 96.62 123 ILE A C 1
ATOM 955 O O . ILE A 1 123 ? 10.093 -13.718 -16.027 1.00 96.62 123 ILE A O 1
ATOM 959 N N . ASP A 1 124 ? 12.270 -13.163 -16.105 1.00 96.75 124 ASP A N 1
ATOM 960 C CA . ASP A 1 124 ? 12.767 -14.295 -15.328 1.00 96.75 124 ASP A CA 1
ATOM 961 C C . ASP A 1 124 ? 14.042 -13.866 -14.602 1.00 96.75 124 ASP A C 1
ATOM 963 O O . ASP A 1 124 ? 15.012 -13.470 -15.246 1.00 96.75 124 ASP A O 1
ATOM 967 N N . GLY A 1 125 ? 14.017 -13.916 -13.270 1.00 96.50 125 GLY A N 1
ATOM 968 C CA . GLY A 1 125 ? 15.048 -13.331 -12.419 1.00 96.50 125 GLY A CA 1
ATOM 969 C C . GLY A 1 125 ? 14.535 -12.178 -11.560 1.00 96.50 125 GLY A C 1
ATOM 970 O O . GLY A 1 125 ? 13.367 -12.147 -11.147 1.00 96.50 125 GLY A O 1
ATOM 971 N N . ALA A 1 126 ? 15.440 -11.263 -11.233 1.00 97.19 126 ALA A N 1
ATOM 972 C CA . ALA A 1 126 ? 15.164 -10.129 -10.369 1.00 97.19 126 ALA A CA 1
ATOM 973 C C . ALA A 1 126 ? 14.509 -8.966 -11.127 1.00 97.19 126 ALA A C 1
ATOM 975 O O . ALA A 1 126 ? 14.814 -8.666 -12.284 1.00 97.19 126 ALA A O 1
ATOM 976 N N . LEU A 1 127 ? 13.618 -8.274 -10.424 1.00 98.12 127 LEU A N 1
ATOM 977 C CA . LEU A 1 127 ? 13.085 -6.983 -10.817 1.00 98.12 127 LEU A CA 1
ATOM 978 C C . LEU A 1 127 ? 13.239 -6.009 -9.656 1.00 98.12 127 LEU A C 1
ATOM 980 O O . LEU A 1 127 ? 12.825 -6.310 -8.536 1.00 98.12 127 LEU A O 1
ATOM 984 N N . GLU A 1 128 ? 13.771 -4.825 -9.931 1.00 97.69 128 GLU A N 1
ATOM 985 C CA . GLU A 1 128 ? 13.790 -3.709 -8.986 1.00 97.69 128 GLU A CA 1
ATOM 986 C C . GLU A 1 128 ? 13.016 -2.533 -9.558 1.00 97.69 128 GLU A C 1
ATOM 988 O O . GLU A 1 128 ? 13.181 -2.201 -10.728 1.00 97.69 128 GLU A O 1
ATOM 993 N N . TRP A 1 129 ? 12.192 -1.890 -8.734 1.00 97.62 129 TRP A N 1
ATOM 994 C CA . TRP A 1 129 ? 11.422 -0.721 -9.143 1.00 97.62 129 TRP A CA 1
ATOM 995 C C . TRP A 1 129 ? 11.359 0.318 -8.021 1.00 97.62 129 TRP A C 1
ATOM 997 O O . TRP A 1 129 ? 10.935 0.017 -6.901 1.00 97.62 129 TRP A O 1
ATOM 1007 N N . VAL A 1 130 ? 11.768 1.550 -8.324 1.00 96.50 130 VAL A N 1
ATOM 1008 C CA . VAL A 1 130 ? 11.493 2.739 -7.512 1.00 96.50 130 VAL A CA 1
ATOM 1009 C C . VAL A 1 130 ? 10.041 3.127 -7.751 1.00 96.50 130 VAL A C 1
ATOM 1011 O O . VAL A 1 130 ? 9.661 3.535 -8.845 1.00 96.50 130 VAL A O 1
ATOM 1014 N N . VAL A 1 131 ? 9.213 2.952 -6.725 1.00 94.69 131 VAL A N 1
ATOM 1015 C CA . VAL A 1 131 ? 7.763 3.074 -6.857 1.00 94.69 131 VAL A CA 1
ATOM 1016 C C . VAL A 1 131 ? 7.397 4.532 -7.105 1.00 94.69 131 VAL A C 1
ATOM 1018 O O . VAL A 1 131 ? 7.679 5.413 -6.294 1.00 94.69 131 VAL A O 1
ATOM 1021 N N . GLY A 1 132 ? 6.732 4.765 -8.231 1.00 88.44 132 GLY A N 1
ATOM 1022 C CA . GLY A 1 132 ? 6.292 6.079 -8.678 1.00 88.44 132 GLY A CA 1
ATOM 1023 C C . GLY A 1 132 ? 5.003 5.997 -9.496 1.00 88.44 132 GLY A C 1
ATOM 1024 O O . GLY A 1 132 ? 4.487 4.897 -9.728 1.00 88.44 132 GLY A O 1
ATOM 1025 N N . PRO A 1 133 ? 4.448 7.146 -9.911 1.00 83.19 133 PRO A N 1
ATOM 1026 C CA . PRO A 1 133 ? 3.318 7.179 -10.831 1.00 83.19 133 PRO A CA 1
ATOM 1027 C C . PRO A 1 133 ? 3.709 6.539 -12.170 1.00 83.19 133 PRO A C 1
ATOM 1029 O O . PRO A 1 133 ? 4.803 6.769 -12.677 1.00 83.19 133 PRO A O 1
ATOM 1032 N N . VAL A 1 134 ? 2.818 5.719 -12.728 1.00 82.44 134 VAL A N 1
ATOM 1033 C CA . VAL A 1 134 ? 3.016 5.053 -14.022 1.00 82.44 134 VAL A CA 1
ATOM 1034 C C . VAL A 1 134 ? 1.704 5.093 -14.788 1.00 82.44 134 VAL A C 1
ATOM 1036 O O . VAL A 1 134 ? 0.695 4.574 -14.307 1.00 82.44 134 VAL A O 1
ATOM 1039 N N . ASP A 1 135 ? 1.742 5.651 -15.994 1.00 79.19 135 ASP A N 1
ATOM 1040 C CA . ASP A 1 135 ? 0.632 5.592 -16.937 1.00 79.19 135 ASP A CA 1
ATOM 1041 C C . ASP A 1 135 ? 0.785 4.346 -17.819 1.00 79.19 135 ASP A C 1
ATOM 1043 O O . ASP A 1 135 ? 1.641 4.267 -18.696 1.00 79.19 135 ASP A O 1
ATOM 1047 N N . GLY A 1 136 ? -0.048 3.332 -17.572 1.00 87.94 136 GLY A N 1
ATOM 1048 C CA . GLY A 1 136 ? -0.064 2.103 -18.367 1.00 87.94 136 GLY A CA 1
ATOM 1049 C C . GLY A 1 136 ? 0.891 1.014 -17.868 1.00 87.94 136 GLY A C 1
ATOM 1050 O O . GLY A 1 136 ? 0.810 0.573 -16.717 1.00 87.94 136 GLY A O 1
ATOM 1051 N N . ALA A 1 137 ? 1.704 0.465 -18.773 1.00 93.44 137 ALA A N 1
ATOM 1052 C CA . ALA A 1 137 ? 2.638 -0.608 -18.443 1.00 93.44 137 ALA A CA 1
ATOM 1053 C C . ALA A 1 137 ? 3.936 -0.062 -17.858 1.00 93.44 137 ALA A C 1
ATOM 1055 O O . ALA A 1 137 ? 4.472 0.935 -18.321 1.00 93.44 137 ALA A O 1
ATOM 1056 N N . LEU A 1 138 ? 4.471 -0.784 -16.876 1.00 94.88 138 LEU A N 1
ATOM 1057 C CA . LEU A 1 138 ? 5.798 -0.528 -16.336 1.00 94.88 138 LEU A CA 1
ATOM 1058 C C . LEU A 1 138 ? 6.892 -0.974 -17.318 1.00 94.88 138 LEU A C 1
ATOM 1060 O O . LEU A 1 138 ? 7.973 -0.406 -17.327 1.00 94.88 138 LEU A O 1
ATOM 1064 N N . PHE A 1 139 ? 6.621 -1.994 -18.134 1.00 96.06 139 PHE A N 1
ATOM 1065 C CA . PHE A 1 139 ? 7.547 -2.477 -19.153 1.00 96.06 139 PHE A CA 1
ATOM 1066 C C . PHE A 1 139 ? 6.806 -3.170 -20.293 1.00 96.06 139 PHE A C 1
ATOM 1068 O O . PHE A 1 139 ? 5.873 -3.941 -20.037 1.00 96.06 139 PHE A O 1
ATOM 1075 N N . GLU A 1 140 ? 7.247 -2.928 -21.529 1.00 95.06 140 GLU A N 1
ATOM 1076 C CA . GLU A 1 140 ? 6.758 -3.618 -22.726 1.00 95.06 140 GLU A CA 1
ATOM 1077 C C . GLU A 1 140 ? 7.909 -4.006 -23.658 1.00 95.06 140 GLU A C 1
ATOM 1079 O O . GLU A 1 140 ? 8.747 -3.174 -24.002 1.00 95.06 140 GLU A O 1
ATOM 1084 N N . TYR A 1 141 ? 7.938 -5.269 -24.086 1.00 94.38 141 TYR A N 1
ATOM 1085 C CA . TYR A 1 141 ? 8.927 -5.785 -25.033 1.00 94.38 141 TYR A CA 1
ATOM 1086 C C . TYR A 1 141 ? 8.432 -7.065 -25.702 1.00 94.38 141 TYR A C 1
ATOM 1088 O O . TYR A 1 141 ? 8.025 -7.991 -25.006 1.00 94.38 141 TYR A O 1
ATOM 1096 N N . ALA A 1 142 ? 8.481 -7.138 -27.036 1.00 89.69 142 ALA A N 1
ATOM 1097 C CA . ALA A 1 142 ? 8.179 -8.353 -27.807 1.00 89.69 142 ALA A CA 1
ATOM 1098 C C . ALA A 1 142 ? 6.872 -9.078 -27.386 1.00 89.69 142 ALA A C 1
ATOM 1100 O O . ALA A 1 142 ? 6.817 -10.302 -27.306 1.00 89.69 142 ALA A O 1
ATOM 1101 N N . GLY A 1 143 ? 5.814 -8.317 -27.076 1.00 89.19 143 GLY A N 1
ATOM 1102 C CA . GLY A 1 143 ? 4.520 -8.842 -26.609 1.00 89.19 143 GLY A CA 1
ATOM 1103 C C . GLY A 1 143 ? 4.430 -9.122 -25.100 1.00 89.19 143 GLY A C 1
ATOM 1104 O O . GLY A 1 143 ? 3.327 -9.262 -24.571 1.00 89.19 143 GLY A O 1
ATOM 1105 N N . THR A 1 144 ? 5.552 -9.132 -24.378 1.00 92.50 144 THR A N 1
ATOM 1106 C CA . THR A 1 144 ? 5.580 -9.148 -22.912 1.00 92.50 144 THR A CA 1
ATOM 1107 C C . THR A 1 144 ? 5.182 -7.774 -22.380 1.00 92.50 144 THR A C 1
ATOM 1109 O O . THR A 1 144 ? 5.778 -6.765 -22.748 1.00 92.50 144 THR A O 1
ATOM 1112 N N . LYS A 1 145 ? 4.187 -7.736 -21.485 1.00 95.25 145 LYS A N 1
ATOM 1113 C CA . LYS A 1 145 ? 3.680 -6.513 -20.848 1.00 95.25 145 LYS A CA 1
ATOM 1114 C C . LYS A 1 145 ? 3.606 -6.685 -19.336 1.00 95.25 145 LYS A C 1
ATOM 1116 O O . LYS A 1 145 ? 2.850 -7.519 -18.835 1.00 95.25 145 LYS A O 1
ATOM 1121 N N . LEU A 1 146 ? 4.359 -5.873 -18.601 1.00 96.50 146 LEU A N 1
ATOM 1122 C CA . LEU A 1 146 ? 4.344 -5.841 -17.142 1.00 96.50 146 LEU A CA 1
ATOM 1123 C C . LEU A 1 146 ? 3.491 -4.673 -16.652 1.00 96.50 146 LEU A C 1
ATOM 1125 O O . LEU A 1 146 ? 3.833 -3.509 -16.839 1.00 96.50 146 LEU A O 1
ATOM 1129 N N . LEU A 1 147 ? 2.391 -4.980 -15.970 1.00 95.56 147 LEU A N 1
ATOM 1130 C CA . LEU A 1 147 ? 1.534 -3.975 -15.343 1.00 95.56 147 LEU A CA 1
ATOM 1131 C C . LEU A 1 147 ? 1.865 -3.853 -13.853 1.00 95.56 147 LEU A C 1
ATOM 1133 O O . LEU A 1 147 ? 1.827 -4.853 -13.136 1.00 95.56 147 LEU A O 1
ATOM 1137 N N . HIS A 1 148 ? 2.075 -2.628 -13.362 1.00 93.50 148 HIS A N 1
ATOM 1138 C CA . HIS A 1 148 ? 2.420 -2.351 -11.958 1.00 93.50 148 HIS A CA 1
ATOM 1139 C C . HIS A 1 148 ? 1.414 -2.941 -10.941 1.00 93.50 148 HIS A C 1
ATOM 1141 O O . HIS A 1 148 ? 1.777 -3.311 -9.824 1.00 93.50 148 HIS A O 1
ATOM 1147 N N . LYS A 1 149 ? 0.139 -3.100 -11.330 1.00 92.38 149 LYS A N 1
ATOM 1148 C CA . LYS A 1 149 ? -0.928 -3.659 -10.479 1.00 92.38 149 LYS A CA 1
ATOM 1149 C C . LYS A 1 149 ? -0.655 -5.078 -9.964 1.00 92.38 149 LYS A C 1
ATOM 1151 O O . LYS A 1 149 ? -1.217 -5.455 -8.936 1.00 92.38 149 LYS A O 1
ATOM 1156 N N . ILE A 1 150 ? 0.191 -5.862 -10.643 1.00 94.44 150 ILE A N 1
ATOM 1157 C CA . ILE A 1 150 ? 0.530 -7.229 -10.214 1.00 94.44 150 ILE A CA 1
ATOM 1158 C C . ILE A 1 150 ? 1.196 -7.245 -8.832 1.00 94.44 150 ILE A C 1
ATOM 1160 O O . ILE A 1 150 ? 1.000 -8.189 -8.068 1.00 94.44 150 ILE A O 1
ATOM 1164 N N . PHE A 1 151 ? 1.915 -6.174 -8.485 1.00 94.06 151 PHE A N 1
ATOM 1165 C CA . PHE A 1 151 ? 2.654 -6.082 -7.232 1.00 94.06 151 PHE A CA 1
ATOM 1166 C C . PHE A 1 151 ? 1.763 -5.802 -6.025 1.00 94.06 151 PHE A C 1
ATOM 1168 O O . PHE A 1 151 ? 2.205 -6.041 -4.911 1.00 94.06 151 PHE A O 1
ATOM 1175 N N . LYS A 1 152 ? 0.516 -5.337 -6.210 1.00 91.81 152 LYS A N 1
ATOM 1176 C CA . LYS A 1 152 ? -0.396 -4.968 -5.106 1.00 91.81 152 LYS A CA 1
ATOM 1177 C C . LYS A 1 152 ? 0.277 -4.044 -4.077 1.00 91.81 152 LYS A C 1
ATOM 1179 O O . LYS A 1 152 ? 0.244 -4.310 -2.879 1.00 91.81 152 LYS A O 1
ATOM 1184 N N . VAL A 1 153 ? 0.906 -2.978 -4.574 1.00 90.75 153 VAL A N 1
ATOM 1185 C CA . VAL A 1 153 ? 1.654 -2.002 -3.769 1.00 90.75 153 VAL A CA 1
ATOM 1186 C C . VAL A 1 153 ? 0.794 -1.501 -2.590 1.00 90.75 153 VAL A C 1
ATOM 1188 O O . VAL A 1 153 ? -0.311 -1.000 -2.828 1.00 90.75 153 VAL A O 1
ATOM 1191 N N . PRO A 1 154 ? 1.248 -1.656 -1.332 1.00 85.12 154 PRO A N 1
ATOM 1192 C CA . PRO A 1 154 ? 0.478 -1.276 -0.150 1.00 85.12 154 PRO A CA 1
ATOM 1193 C C . PRO A 1 154 ? 0.434 0.245 0.040 1.00 85.12 154 PRO A C 1
ATOM 1195 O O . PRO A 1 154 ? 1.199 0.992 -0.571 1.00 85.12 154 PRO A O 1
ATOM 1198 N N . LYS A 1 155 ? -0.463 0.697 0.923 1.00 79.31 155 LYS A N 1
ATOM 1199 C CA . LYS A 1 155 ? -0.462 2.061 1.466 1.00 79.31 155 LYS A CA 1
ATOM 1200 C C . LYS A 1 155 ? -0.002 2.040 2.938 1.00 79.31 155 LYS A C 1
ATOM 1202 O O . LYS A 1 155 ? -0.422 1.122 3.645 1.00 79.31 155 LYS A O 1
ATOM 1207 N N . PRO A 1 156 ? 0.784 3.033 3.406 1.00 80.75 156 PRO A N 1
ATOM 1208 C CA . PRO A 1 156 ? 1.402 4.113 2.620 1.00 80.75 156 PRO A CA 1
ATOM 1209 C C . PRO A 1 156 ? 2.375 3.569 1.562 1.00 80.75 156 PRO A C 1
ATOM 1211 O O . PRO A 1 156 ? 2.855 2.443 1.687 1.00 80.75 156 PRO A O 1
ATOM 1214 N N . TRP A 1 157 ? 2.588 4.325 0.479 1.00 85.12 157 TRP A N 1
ATOM 1215 C CA . TRP A 1 157 ? 3.372 3.832 -0.655 1.00 85.12 157 TRP A CA 1
ATOM 1216 C C . TRP A 1 157 ? 4.834 3.588 -0.250 1.00 85.12 157 TRP A C 1
ATOM 1218 O O . TRP A 1 157 ? 5.463 4.487 0.313 1.00 85.12 157 TRP A O 1
ATOM 1228 N N . PRO A 1 158 ? 5.384 2.394 -0.533 1.00 93.44 158 PRO A N 1
ATOM 1229 C CA . PRO A 1 158 ? 6.803 2.126 -0.357 1.00 93.44 158 PRO A CA 1
ATOM 1230 C C . PRO A 1 158 ? 7.631 2.985 -1.309 1.00 93.44 158 PRO A C 1
ATOM 1232 O O . PRO A 1 158 ? 7.140 3.429 -2.343 1.00 93.44 158 PRO A O 1
ATOM 1235 N N . HIS A 1 159 ? 8.907 3.173 -0.984 1.00 95.19 159 HIS A N 1
ATOM 1236 C CA . HIS A 1 159 ? 9.835 3.877 -1.866 1.00 95.19 159 HIS A CA 1
ATOM 1237 C C . HIS A 1 159 ? 10.337 2.975 -2.997 1.00 95.19 159 HIS A C 1
ATOM 1239 O O . HIS A 1 159 ? 10.499 3.412 -4.134 1.00 95.19 159 HIS A O 1
ATOM 1245 N N . ARG A 1 160 ? 10.583 1.700 -2.687 1.00 96.44 160 ARG A N 1
ATOM 1246 C CA . ARG A 1 160 ? 11.120 0.718 -3.629 1.00 96.44 160 ARG A CA 1
ATOM 1247 C C . ARG A 1 160 ? 10.442 -0.627 -3.428 1.00 96.44 160 ARG A C 1
ATOM 1249 O O . ARG A 1 160 ? 10.000 -0.949 -2.325 1.00 96.44 160 ARG A O 1
ATOM 1256 N N . LEU A 1 161 ? 10.388 -1.424 -4.485 1.00 96.88 161 LEU A N 1
ATOM 1257 C CA . LEU A 1 161 ? 10.125 -2.850 -4.382 1.00 96.88 161 LEU A CA 1
ATOM 1258 C C . LEU A 1 161 ? 11.181 -3.662 -5.123 1.00 96.88 161 LEU A C 1
ATOM 1260 O O . LEU A 1 161 ? 11.730 -3.215 -6.131 1.00 96.88 161 LEU A O 1
ATOM 1264 N N . THR A 1 162 ? 11.428 -4.864 -4.617 1.00 97.69 162 THR A N 1
ATOM 1265 C CA . THR A 1 162 ? 12.107 -5.930 -5.350 1.00 97.69 162 THR A CA 1
ATOM 1266 C C . THR A 1 162 ? 11.128 -7.072 -5.563 1.00 97.69 162 THR A C 1
ATOM 1268 O O . THR A 1 162 ? 10.275 -7.352 -4.717 1.00 97.69 162 THR A O 1
ATOM 1271 N N . ALA A 1 163 ? 11.212 -7.719 -6.715 1.00 97.75 163 ALA A N 1
ATOM 1272 C CA . ALA A 1 163 ? 10.374 -8.847 -7.065 1.00 97.75 163 ALA A CA 1
ATOM 1273 C C . ALA A 1 163 ? 11.206 -9.944 -7.720 1.00 97.75 163 ALA A C 1
ATOM 1275 O O . ALA A 1 163 ? 12.182 -9.670 -8.414 1.00 97.75 163 ALA A O 1
ATOM 1276 N N . VAL A 1 164 ? 10.795 -11.191 -7.506 1.00 97.94 164 VAL A N 1
ATOM 1277 C CA . VAL A 1 164 ? 11.402 -12.355 -8.157 1.00 97.94 164 VAL A CA 1
ATOM 1278 C C . VAL A 1 164 ? 10.384 -12.964 -9.101 1.00 97.94 164 VAL A C 1
ATOM 1280 O O . VAL A 1 164 ? 9.265 -13.296 -8.696 1.00 97.94 164 VAL A O 1
ATOM 1283 N N . PHE A 1 165 ? 10.780 -13.133 -10.354 1.00 98.12 165 PHE A N 1
ATOM 1284 C CA . PHE A 1 165 ? 10.018 -13.841 -11.369 1.00 98.12 165 PHE A CA 1
ATOM 1285 C C . PHE A 1 165 ? 10.693 -15.169 -11.690 1.00 98.12 165 PHE A C 1
ATOM 1287 O O . PHE A 1 165 ? 11.912 -15.282 -11.651 1.00 98.12 165 PHE A O 1
ATOM 1294 N N . ALA A 1 166 ? 9.888 -16.173 -12.025 1.00 97.12 166 ALA A N 1
ATOM 1295 C CA . ALA A 1 166 ? 10.384 -17.389 -12.657 1.00 97.12 166 ALA A CA 1
ATOM 1296 C C . ALA A 1 166 ? 9.456 -17.772 -13.806 1.00 97.12 166 ALA A C 1
ATOM 1298 O O . ALA A 1 166 ? 8.247 -17.949 -13.584 1.00 97.12 166 ALA A O 1
ATOM 1299 N N . LYS A 1 167 ? 10.009 -17.903 -15.017 1.00 93.88 167 LYS A N 1
ATOM 1300 C CA . LYS A 1 167 ? 9.268 -18.200 -16.253 1.00 93.88 167 LYS A CA 1
ATOM 1301 C C . LYS A 1 167 ? 8.059 -17.273 -16.458 1.00 93.88 167 LYS A C 1
ATOM 1303 O O . LYS A 1 167 ? 6.934 -17.743 -16.642 1.00 93.88 167 LYS A O 1
ATOM 1308 N N . GLY A 1 168 ? 8.255 -15.960 -16.309 1.00 94.06 168 GLY A N 1
ATOM 1309 C CA . GLY A 1 168 ? 7.205 -14.946 -16.471 1.00 94.06 168 GLY A CA 1
ATOM 1310 C C . GLY A 1 168 ? 6.203 -14.833 -15.316 1.00 94.06 168 GLY A C 1
ATOM 1311 O O . GLY A 1 168 ? 5.290 -14.011 -15.380 1.00 94.06 168 GLY A O 1
ATOM 1312 N N . LYS A 1 169 ? 6.330 -15.633 -14.247 1.00 96.12 169 LYS A N 1
ATOM 1313 C CA . LYS A 1 169 ? 5.399 -15.615 -13.104 1.00 96.12 169 LYS A CA 1
ATOM 1314 C C . LYS A 1 169 ? 6.034 -14.974 -11.876 1.00 96.12 169 LYS A C 1
ATOM 1316 O O . LYS A 1 169 ? 7.067 -15.454 -11.412 1.00 96.12 169 LYS A O 1
ATOM 1321 N N . LEU A 1 170 ? 5.359 -13.973 -11.308 1.00 97.31 170 LEU A N 1
ATOM 1322 C CA . LEU A 1 170 ? 5.728 -13.355 -10.031 1.00 97.31 170 LEU A CA 1
ATOM 1323 C C . LEU A 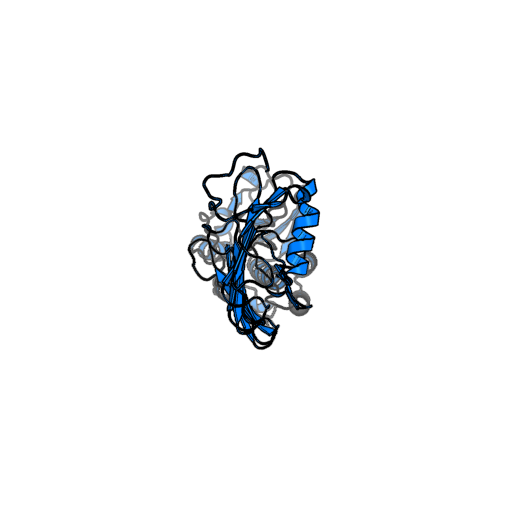1 170 ? 5.707 -14.402 -8.904 1.00 97.31 170 LEU A C 1
ATOM 1325 O O . LEU A 1 170 ? 4.710 -15.107 -8.728 1.00 97.31 170 LEU A O 1
ATOM 1329 N N . LYS A 1 171 ? 6.808 -14.510 -8.158 1.00 97.38 171 LYS A N 1
ATOM 1330 C CA . LYS A 1 171 ? 6.988 -15.452 -7.041 1.00 97.38 171 LYS A CA 1
ATOM 1331 C C . LYS A 1 171 ? 6.935 -14.768 -5.688 1.00 97.38 171 LYS A C 1
ATOM 1333 O O . LYS A 1 171 ? 6.272 -15.268 -4.785 1.00 97.38 171 LYS A O 1
ATOM 1338 N N . SER A 1 172 ? 7.607 -13.635 -5.560 1.00 94.75 172 SER A N 1
ATOM 1339 C CA . SER A 1 172 ? 7.652 -12.856 -4.329 1.00 94.75 172 SER A CA 1
ATOM 1340 C C . SER A 1 172 ? 7.833 -11.379 -4.642 1.00 94.75 172 SER A C 1
ATOM 1342 O O . SER A 1 172 ? 8.355 -11.017 -5.69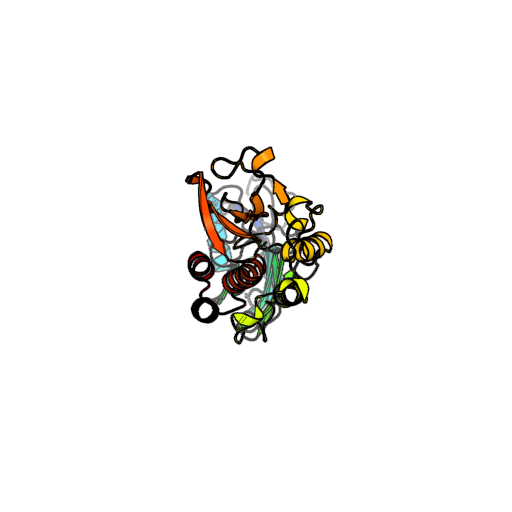8 1.00 94.75 172 SER A O 1
ATOM 1344 N N . THR A 1 173 ? 7.404 -10.551 -3.693 1.00 96.50 173 THR A N 1
ATOM 1345 C CA . THR A 1 173 ? 7.619 -9.107 -3.691 1.00 96.50 173 THR A CA 1
ATOM 1346 C C . THR A 1 173 ? 8.043 -8.701 -2.290 1.00 96.50 173 THR A C 1
ATOM 1348 O O . THR A 1 173 ? 7.382 -9.078 -1.320 1.00 96.50 173 THR A O 1
ATOM 1351 N N . THR A 1 174 ? 9.097 -7.903 -2.192 1.00 96.06 174 THR A N 1
ATOM 1352 C CA . THR A 1 174 ? 9.515 -7.239 -0.959 1.00 96.06 174 THR A CA 1
ATOM 1353 C C . THR A 1 174 ? 9.433 -5.739 -1.182 1.00 96.06 174 THR A C 1
ATOM 1355 O O . THR A 1 174 ? 9.860 -5.233 -2.218 1.00 96.06 174 THR A O 1
ATOM 1358 N N . PHE A 1 175 ? 8.859 -5.022 -0.224 1.00 96.06 175 PHE A N 1
ATOM 1359 C CA . PHE A 1 175 ? 8.719 -3.571 -0.278 1.00 96.06 175 PHE A CA 1
ATOM 1360 C C . PHE A 1 175 ? 9.700 -2.927 0.685 1.00 96.06 175 PHE A C 1
ATOM 1362 O O . PHE A 1 175 ? 10.019 -3.519 1.709 1.00 96.06 175 PHE A O 1
ATOM 1369 N N . PHE A 1 176 ? 10.152 -1.718 0.376 1.00 95.50 176 PHE A N 1
ATOM 1370 C CA . PHE A 1 176 ? 11.173 -1.030 1.152 1.00 95.50 176 PHE A CA 1
ATOM 1371 C C . PHE A 1 176 ? 10.784 0.425 1.405 1.00 95.50 176 PHE A C 1
ATOM 1373 O O . PHE A 1 176 ? 10.225 1.105 0.535 1.00 95.50 176 PHE A O 1
ATOM 1380 N N . ALA A 1 177 ? 11.103 0.901 2.605 1.00 91.62 177 ALA A N 1
ATOM 1381 C CA . ALA A 1 177 ? 11.100 2.316 2.939 1.00 91.62 177 ALA A CA 1
ATOM 1382 C C . ALA A 1 177 ? 12.240 3.053 2.213 1.00 91.62 177 ALA A C 1
ATOM 1384 O O . ALA A 1 177 ? 13.093 2.452 1.556 1.00 91.62 177 ALA A O 1
ATOM 1385 N N . LYS A 1 178 ? 12.251 4.387 2.317 1.00 91.25 178 LYS A N 1
ATOM 1386 C CA . LYS A 1 178 ? 13.252 5.239 1.654 1.00 91.25 178 LYS A CA 1
ATOM 1387 C C . LYS A 1 178 ? 14.685 4.972 2.127 1.00 91.25 178 LYS A C 1
ATOM 1389 O O . LYS A 1 178 ? 15.617 5.135 1.350 1.00 91.25 178 LYS A O 1
ATOM 1394 N N . ASP A 1 179 ? 14.850 4.556 3.375 1.00 91.88 179 ASP A N 1
ATOM 1395 C CA . ASP A 1 179 ? 16.136 4.203 3.986 1.00 91.88 179 ASP A CA 1
ATOM 1396 C C . ASP A 1 179 ? 16.613 2.777 3.643 1.00 91.88 179 ASP A C 1
ATOM 1398 O O . ASP A 1 179 ? 17.677 2.363 4.093 1.00 91.88 179 ASP A O 1
ATOM 1402 N N . GLY A 1 180 ? 15.845 2.026 2.843 1.00 89.69 180 GLY A N 1
ATOM 1403 C CA . GLY A 1 180 ? 16.153 0.644 2.478 1.00 89.69 180 GLY A CA 1
ATOM 1404 C C . GLY A 1 180 ? 15.651 -0.401 3.476 1.00 89.69 180 GLY A C 1
ATOM 1405 O O . GLY A 1 180 ? 15.889 -1.589 3.267 1.00 89.69 180 GLY A O 1
ATOM 1406 N N . THR A 1 181 ? 14.927 -0.008 4.526 1.00 91.69 181 THR A N 1
ATOM 1407 C CA . THR A 1 181 ? 14.343 -0.956 5.481 1.00 91.69 181 THR A CA 1
ATOM 1408 C C . THR A 1 181 ? 13.216 -1.763 4.822 1.00 91.69 181 THR A C 1
ATOM 1410 O O . THR A 1 181 ? 12.300 -1.157 4.250 1.00 91.69 181 THR A O 1
ATOM 1413 N N . PRO A 1 182 ? 13.222 -3.112 4.899 1.00 91.56 182 PRO A N 1
ATOM 1414 C CA . PRO A 1 182 ? 12.108 -3.929 4.429 1.00 91.56 182 PRO A CA 1
ATOM 1415 C C . PRO A 1 182 ? 10.815 -3.603 5.184 1.00 91.56 182 PRO A C 1
ATOM 1417 O O . PRO A 1 182 ? 10.782 -3.581 6.414 1.00 91.56 182 PRO A O 1
ATOM 1420 N N . LEU A 1 183 ? 9.731 -3.384 4.445 1.00 85.81 183 LEU A N 1
ATOM 1421 C CA . LEU A 1 183 ? 8.399 -3.188 4.995 1.00 85.81 183 LEU A CA 1
ATOM 1422 C C . LEU A 1 183 ? 7.718 -4.533 5.193 1.00 85.81 183 LEU A C 1
ATOM 1424 O O . LEU A 1 183 ? 7.537 -5.315 4.255 1.00 85.81 183 LEU A O 1
ATOM 1428 N N . ASP A 1 184 ? 7.258 -4.761 6.413 1.00 81.06 184 ASP A N 1
ATOM 1429 C CA . ASP A 1 184 ? 6.426 -5.906 6.719 1.00 81.06 184 ASP A CA 1
ATOM 1430 C C . ASP A 1 184 ? 4.969 -5.624 6.332 1.00 81.06 184 ASP A C 1
ATOM 1432 O O . ASP A 1 184 ? 4.210 -4.966 7.041 1.00 81.06 184 ASP A O 1
ATOM 1436 N N . VAL A 1 185 ? 4.592 -6.146 5.169 1.00 77.69 185 VAL A N 1
ATOM 1437 C CA . VAL A 1 185 ? 3.250 -6.020 4.585 1.00 77.69 185 VAL A CA 1
ATOM 1438 C C . VAL A 1 185 ? 2.381 -7.251 4.846 1.00 77.69 185 VAL A C 1
ATOM 1440 O O . VAL A 1 185 ? 1.293 -7.382 4.278 1.00 77.69 185 VAL A O 1
ATOM 1443 N N . SER A 1 186 ? 2.866 -8.193 5.664 1.00 71.81 186 SER A N 1
ATOM 1444 C CA . SER A 1 186 ? 2.120 -9.403 5.982 1.00 71.81 186 SER A CA 1
ATOM 1445 C C . SER A 1 186 ? 0.874 -9.054 6.794 1.00 71.81 186 SER A C 1
ATOM 1447 O O . SER A 1 186 ? 0.919 -8.307 7.777 1.00 71.81 186 SER A O 1
ATOM 1449 N N . LYS A 1 187 ? -0.266 -9.613 6.383 1.00 69.50 187 LYS A N 1
ATOM 1450 C CA . LYS A 1 187 ? -1.480 -9.552 7.194 1.00 69.50 187 LYS A CA 1
ATOM 1451 C C . LYS A 1 187 ? -1.356 -10.575 8.322 1.00 69.50 187 LYS A C 1
ATOM 1453 O O . LYS A 1 187 ? -1.065 -11.736 8.019 1.00 69.50 187 LYS A O 1
ATOM 1458 N N . PRO A 1 188 ? -1.590 -10.195 9.588 1.00 72.00 188 PRO A N 1
ATOM 1459 C CA . PRO A 1 188 ? -1.676 -11.179 10.654 1.00 72.00 188 PRO A CA 1
ATOM 1460 C C . PRO A 1 188 ? -2.798 -12.171 10.325 1.00 72.00 188 PRO A C 1
ATOM 1462 O O . PRO A 1 188 ? -3.885 -11.780 9.898 1.00 72.00 188 PRO A O 1
ATOM 1465 N N . THR A 1 189 ? -2.517 -13.464 10.481 1.00 78.25 189 THR A N 1
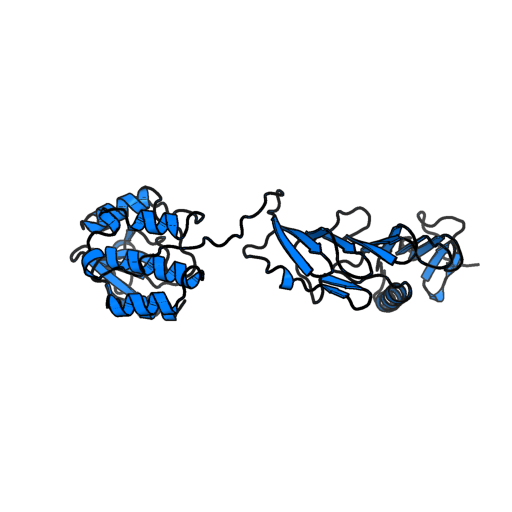ATOM 1466 C CA . THR A 1 189 ? -3.546 -14.502 10.374 1.00 78.25 189 THR A CA 1
ATOM 1467 C C . THR A 1 189 ? -4.182 -14.664 11.745 1.00 78.25 189 THR A C 1
ATOM 1469 O O . THR A 1 189 ? -3.503 -15.056 12.690 1.00 78.25 189 THR A O 1
ATOM 1472 N N . LEU A 1 190 ? -5.473 -14.352 11.861 1.00 85.12 190 LEU A N 1
ATOM 1473 C CA . LEU A 1 190 ? -6.220 -14.530 13.105 1.00 85.12 190 LEU A CA 1
ATOM 1474 C C . LEU A 1 190 ? -6.836 -15.925 13.132 1.00 85.12 190 LEU A C 1
ATOM 1476 O O . LEU A 1 190 ? -7.835 -16.187 12.466 1.00 85.12 190 LEU A O 1
ATOM 1480 N N . THR A 1 191 ? -6.218 -16.825 13.891 1.00 79.44 191 THR A N 1
ATOM 1481 C CA . THR A 1 191 ? -6.734 -18.183 14.119 1.00 79.44 191 THR A CA 1
ATOM 1482 C C . THR A 1 191 ? -7.807 -18.222 15.202 1.00 79.44 191 THR A C 1
ATOM 1484 O O . THR A 1 191 ? -8.639 -19.120 15.204 1.00 79.44 191 THR A O 1
ATOM 1487 N N . GLU A 1 192 ? -7.825 -17.234 16.094 1.00 88.12 192 GLU A N 1
ATOM 1488 C CA . GLU A 1 192 ? -8.793 -17.111 17.177 1.00 88.12 192 GLU A CA 1
ATOM 1489 C C . GLU A 1 192 ? -9.184 -15.637 17.328 1.00 88.12 192 GLU A C 1
ATOM 1491 O O . GLU A 1 192 ? -8.323 -14.760 17.403 1.00 88.12 192 GLU A O 1
ATOM 1496 N N . TRP A 1 193 ? -10.487 -15.358 17.315 1.00 92.81 193 TRP A N 1
ATOM 1497 C CA . TRP A 1 193 ? -11.019 -13.990 17.356 1.00 92.81 193 TRP A CA 1
ATOM 1498 C C . TRP A 1 193 ? -12.308 -13.858 18.189 1.00 92.81 193 TRP A C 1
ATOM 1500 O O . TRP A 1 193 ? -12.997 -12.837 18.142 1.00 92.81 193 TRP A O 1
ATOM 1510 N N . GLY A 1 194 ? -12.639 -14.878 18.988 1.00 91.69 194 GLY A N 1
ATOM 1511 C CA . GLY A 1 194 ? -13.863 -14.915 19.798 1.00 91.69 194 GLY A CA 1
ATOM 1512 C C . GLY A 1 194 ? -15.113 -15.335 19.017 1.00 91.69 194 GLY A C 1
ATOM 1513 O O . GLY A 1 194 ? -16.211 -14.859 19.287 1.00 91.69 194 GLY A O 1
ATOM 1514 N N . GLU A 1 195 ? -14.975 -16.222 18.028 1.00 93.69 195 GLU A N 1
ATOM 1515 C CA . GLU A 1 195 ? -16.122 -16.704 17.239 1.00 93.69 195 GLU A CA 1
ATOM 1516 C C . GLU A 1 195 ? -17.159 -17.478 18.068 1.00 93.69 195 GLU A C 1
ATOM 1518 O O . GLU A 1 195 ? -18.339 -17.520 17.715 1.00 93.69 195 GLU A O 1
ATOM 1523 N N . SER A 1 196 ? -16.736 -18.050 19.196 1.00 92.94 196 SER A N 1
ATOM 1524 C CA . SER A 1 196 ? -17.567 -18.766 20.166 1.00 92.94 196 SER A CA 1
ATOM 1525 C C . SER A 1 196 ? -17.927 -17.928 21.397 1.00 92.94 196 SER A C 1
ATOM 1527 O O . SER A 1 196 ? -18.402 -18.485 22.379 1.00 92.94 196 SER A O 1
ATOM 1529 N N . THR A 1 197 ? -17.681 -16.613 21.386 1.00 95.88 197 THR A N 1
ATOM 1530 C CA . THR A 1 197 ? -18.049 -15.747 22.513 1.00 95.88 197 THR A CA 1
ATOM 1531 C C . THR A 1 197 ? -19.559 -15.787 22.743 1.00 95.88 197 THR A C 1
ATOM 1533 O O . THR A 1 197 ? -20.344 -15.694 21.790 1.00 95.88 197 THR A O 1
ATOM 1536 N N . GLU A 1 198 ? -19.936 -15.879 24.017 1.00 94.38 198 GLU A N 1
ATOM 1537 C CA . GLU A 1 198 ? -21.313 -15.834 24.508 1.00 94.38 198 GLU A CA 1
ATOM 1538 C C . GLU A 1 198 ? -21.568 -14.526 25.266 1.00 94.38 198 GLU A C 1
ATOM 1540 O O . GLU A 1 198 ? -20.648 -13.951 25.851 1.00 94.38 198 GLU A O 1
ATOM 1545 N N . ALA A 1 199 ? -22.819 -14.061 25.302 1.00 92.56 199 ALA A N 1
ATOM 1546 C CA . ALA A 1 199 ? -23.169 -12.760 25.887 1.00 92.56 199 ALA A CA 1
ATOM 1547 C C . ALA A 1 199 ? -22.736 -12.633 27.359 1.00 92.56 199 ALA A C 1
ATOM 1549 O O . ALA A 1 199 ? -22.243 -11.587 27.777 1.00 92.56 199 ALA A O 1
ATOM 1550 N N . SER A 1 200 ? -22.832 -13.725 28.123 1.00 92.31 200 SER A N 1
ATOM 1551 C CA . SER A 1 200 ? -22.420 -13.780 29.531 1.00 92.31 200 SER A CA 1
ATOM 1552 C C . SER A 1 200 ? -20.920 -13.564 29.749 1.00 92.31 200 SER A C 1
ATOM 1554 O O . SER A 1 200 ? -20.519 -13.158 30.835 1.00 92.31 200 SER A O 1
ATOM 1556 N N . THR A 1 201 ? -20.088 -13.806 28.734 1.00 92.50 201 THR A N 1
ATOM 1557 C CA . THR A 1 201 ? -18.630 -13.632 28.826 1.00 92.50 201 THR A CA 1
ATOM 1558 C C . THR A 1 201 ? -18.169 -12.206 28.534 1.00 92.50 201 THR A C 1
ATOM 1560 O O . THR A 1 201 ? -17.006 -11.889 28.770 1.00 92.50 201 THR A O 1
ATOM 1563 N N . LEU A 1 202 ? -19.059 -11.328 28.054 1.00 94.56 202 LEU A N 1
ATOM 1564 C CA . LEU A 1 202 ? -18.705 -9.936 27.771 1.00 94.56 202 LEU A CA 1
ATOM 1565 C C . LEU A 1 202 ? -18.506 -9.123 29.052 1.00 94.56 202 LEU A C 1
ATOM 1567 O O . LEU A 1 202 ? -17.617 -8.285 29.096 1.00 94.56 202 LEU A O 1
ATOM 1571 N N . ALA A 1 203 ? -19.280 -9.374 30.107 1.00 94.56 203 ALA A N 1
ATOM 1572 C CA . ALA A 1 203 ? -19.101 -8.664 31.372 1.00 94.56 203 ALA A CA 1
ATOM 1573 C C . ALA A 1 203 ? -17.686 -8.901 31.932 1.00 94.56 203 ALA A C 1
ATOM 1575 O O . ALA A 1 203 ? -17.274 -10.052 32.089 1.00 94.56 203 ALA A O 1
ATOM 1576 N N . GLY A 1 204 ? -16.941 -7.829 32.217 1.00 93.69 204 GLY A N 1
ATOM 1577 C CA . GLY A 1 204 ? -15.567 -7.895 32.729 1.00 93.69 204 GLY A CA 1
ATOM 1578 C C . GLY A 1 204 ? -14.500 -8.222 31.675 1.00 93.69 204 GLY A C 1
ATOM 1579 O O . GLY A 1 204 ? -13.372 -8.546 32.039 1.00 93.69 204 GLY A O 1
ATOM 1580 N N . TYR A 1 205 ? -14.833 -8.161 30.382 1.00 96.25 205 TYR A N 1
ATOM 1581 C CA . TYR A 1 205 ? -13.905 -8.373 29.263 1.00 96.25 205 TYR A CA 1
ATOM 1582 C C . TYR A 1 205 ? -12.660 -7.473 29.336 1.00 96.25 205 TYR A C 1
ATOM 1584 O O . TYR A 1 205 ? -11.546 -7.919 29.060 1.00 96.25 205 TYR A O 1
ATOM 1592 N N . ILE A 1 206 ? -12.817 -6.214 29.747 1.00 95.75 206 ILE A N 1
ATOM 1593 C CA . ILE A 1 206 ? -11.684 -5.295 29.903 1.00 95.75 206 ILE A CA 1
ATOM 1594 C C . ILE A 1 206 ? -10.881 -5.641 31.165 1.00 95.75 206 ILE A C 1
ATOM 1596 O O . ILE A 1 206 ? -9.660 -5.754 31.098 1.00 95.75 206 ILE A O 1
ATOM 1600 N N . GLU A 1 207 ? -11.556 -5.862 32.297 1.00 94.50 207 GLU A N 1
ATOM 1601 C CA . GLU A 1 207 ? -10.923 -6.130 33.601 1.00 94.50 207 GLU A CA 1
ATOM 1602 C C . GLU A 1 207 ? -10.096 -7.422 33.612 1.00 94.50 207 GLU A C 1
ATOM 1604 O O . GLU A 1 207 ? -9.006 -7.457 34.177 1.00 94.50 207 GLU A O 1
ATOM 1609 N N . ARG A 1 208 ? -10.562 -8.476 32.930 1.00 95.00 208 ARG A N 1
ATOM 1610 C CA . ARG A 1 208 ? -9.804 -9.731 32.789 1.00 95.00 208 ARG A CA 1
ATOM 1611 C C . ARG A 1 208 ? -8.581 -9.618 31.875 1.00 95.00 208 ARG A C 1
ATOM 1613 O O . ARG A 1 208 ? -7.793 -10.557 31.808 1.00 95.00 208 ARG A O 1
ATOM 1620 N N . GLY A 1 209 ? -8.423 -8.504 31.161 1.00 94.06 209 GLY A N 1
ATOM 1621 C CA . GLY A 1 209 ? -7.348 -8.299 30.190 1.00 94.06 209 GLY A CA 1
ATOM 1622 C C . GLY A 1 209 ? -7.628 -8.882 28.801 1.00 94.06 209 GLY A C 1
ATOM 1623 O O . GLY A 1 209 ? -6.771 -8.769 27.921 1.00 94.06 209 GLY A O 1
ATOM 1624 N N . ASP A 1 210 ? -8.819 -9.442 28.562 1.00 95.50 210 ASP A N 1
ATOM 1625 C CA . ASP A 1 210 ? -9.197 -10.033 27.271 1.00 95.50 210 ASP A CA 1
ATOM 1626 C C . ASP A 1 210 ? -9.175 -8.973 26.153 1.00 95.50 210 ASP A C 1
ATOM 1628 O O . ASP A 1 210 ? -8.733 -9.253 25.040 1.00 95.50 210 ASP A O 1
ATOM 1632 N N . PHE A 1 211 ? -9.575 -7.731 26.457 1.00 95.12 211 PHE A N 1
ATOM 1633 C CA . PHE A 1 211 ? -9.489 -6.604 25.520 1.00 95.12 211 PHE A CA 1
ATOM 1634 C C . PHE A 1 211 ? -8.053 -6.316 25.066 1.00 95.12 211 PHE A C 1
ATOM 1636 O O . PHE A 1 211 ? -7.792 -6.214 23.867 1.00 95.12 211 PHE A O 1
ATOM 1643 N N . ALA A 1 212 ? -7.107 -6.213 26.004 1.00 94.62 212 ALA A N 1
ATOM 1644 C CA . ALA A 1 212 ? -5.705 -5.949 25.684 1.00 94.62 212 ALA A CA 1
ATOM 1645 C C . ALA A 1 212 ? -5.067 -7.131 24.933 1.00 94.62 212 ALA A C 1
ATOM 1647 O O . ALA A 1 212 ? -4.303 -6.929 23.985 1.00 94.62 212 ALA A O 1
ATOM 1648 N N . ALA A 1 213 ? -5.422 -8.364 25.306 1.00 94.50 213 ALA A N 1
ATOM 1649 C CA . ALA A 1 213 ? -4.980 -9.571 24.617 1.00 94.50 213 ALA A CA 1
ATOM 1650 C C . ALA A 1 213 ? -5.512 -9.637 23.174 1.00 94.50 213 ALA A C 1
ATOM 1652 O O . ALA A 1 213 ? -4.736 -9.864 22.243 1.00 94.50 213 ALA A O 1
ATOM 1653 N N . ASP A 1 214 ? -6.805 -9.369 22.963 1.00 95.44 214 ASP A N 1
ATOM 1654 C CA . ASP A 1 214 ? -7.414 -9.288 21.632 1.00 95.44 214 ASP A CA 1
ATOM 1655 C C . ASP A 1 214 ? -6.795 -8.162 20.803 1.00 95.44 214 ASP A C 1
ATOM 1657 O O . ASP A 1 214 ? -6.442 -8.378 19.647 1.00 95.44 214 ASP A O 1
ATOM 1661 N N . ALA A 1 215 ? -6.589 -6.982 21.384 1.00 93.81 215 ALA A N 1
ATOM 1662 C CA . ALA A 1 215 ? -5.930 -5.862 20.722 1.00 93.81 215 ALA A CA 1
ATOM 1663 C C . ALA A 1 215 ? -4.501 -6.202 20.265 1.00 93.81 215 ALA A C 1
ATOM 1665 O O . ALA A 1 215 ? -4.102 -5.858 19.147 1.00 93.81 215 ALA A O 1
ATOM 1666 N N . ALA A 1 216 ? -3.717 -6.871 21.113 1.00 93.00 216 ALA A N 1
ATOM 1667 C CA . ALA A 1 216 ? -2.370 -7.322 20.777 1.00 93.00 216 ALA A CA 1
ATOM 1668 C C . ALA A 1 216 ? -2.391 -8.414 19.699 1.00 93.00 216 ALA A C 1
ATOM 1670 O O . ALA A 1 216 ? -1.566 -8.396 18.787 1.00 93.00 216 ALA A O 1
ATOM 1671 N N . ARG A 1 217 ? -3.362 -9.329 19.759 1.00 92.56 217 ARG A N 1
ATOM 1672 C CA . ARG A 1 217 ? -3.538 -10.415 18.790 1.00 92.56 217 ARG A CA 1
ATOM 1673 C C . ARG A 1 217 ? -4.001 -9.913 17.424 1.00 92.56 217 ARG A C 1
ATOM 1675 O O . ARG A 1 217 ? -3.468 -10.341 16.403 1.00 92.56 217 ARG A O 1
ATOM 1682 N N . PHE A 1 218 ? -4.990 -9.023 17.392 1.00 92.94 218 PHE A N 1
ATOM 1683 C CA . PHE A 1 218 ? -5.618 -8.532 16.161 1.00 92.94 218 PHE A CA 1
ATOM 1684 C C . PHE A 1 218 ? -4.712 -7.537 15.448 1.00 92.94 218 PHE A C 1
ATOM 1686 O O . PHE A 1 218 ? -4.575 -7.573 14.223 1.00 92.94 218 PHE A O 1
ATOM 1693 N N . PHE A 1 219 ? -4.054 -6.676 16.226 1.00 91.62 219 PHE A N 1
ATOM 1694 C CA . PHE A 1 219 ? -3.268 -5.562 15.718 1.00 91.62 219 PHE A CA 1
ATOM 1695 C C . PHE A 1 219 ? -1.890 -5.501 16.397 1.00 91.62 219 PHE A C 1
ATOM 1697 O O . PHE A 1 219 ? -1.558 -4.507 17.045 1.00 91.62 219 PHE A O 1
ATOM 1704 N N . PRO A 1 220 ? -1.040 -6.537 16.248 1.00 90.12 220 PRO A N 1
ATOM 1705 C CA . PRO A 1 220 ? 0.251 -6.609 16.942 1.00 90.12 220 PRO A CA 1
ATOM 1706 C C . PRO A 1 220 ? 1.200 -5.471 16.557 1.00 90.12 220 PRO A C 1
ATOM 1708 O O . PRO A 1 220 ? 2.022 -5.051 17.363 1.00 90.12 220 PRO A O 1
ATOM 1711 N N . LYS A 1 221 ? 1.061 -4.959 15.330 1.00 86.56 221 LYS A N 1
ATOM 1712 C CA . LYS A 1 221 ? 1.927 -3.934 14.729 1.00 86.56 221 LYS A CA 1
ATOM 1713 C C . LYS A 1 221 ? 1.288 -2.543 14.685 1.00 86.56 221 LYS A C 1
ATOM 1715 O O . LYS A 1 221 ? 1.893 -1.628 14.135 1.00 86.56 221 LYS A O 1
ATOM 1720 N N . ALA A 1 222 ? 0.056 -2.384 15.174 1.00 87.50 222 ALA A N 1
ATOM 1721 C CA . ALA A 1 222 ? -0.576 -1.070 15.179 1.00 87.50 222 ALA A CA 1
ATOM 1722 C C . ALA A 1 222 ? 0.120 -0.154 16.201 1.00 87.50 222 ALA A C 1
ATOM 1724 O O . ALA A 1 222 ? 0.468 -0.629 17.290 1.00 87.50 222 ALA A O 1
ATOM 1725 N N . PRO A 1 223 ? 0.301 1.144 15.884 1.00 88.94 223 PRO A N 1
ATOM 1726 C CA . PRO A 1 223 ? 0.638 2.149 16.885 1.00 88.94 223 PRO A CA 1
ATOM 1727 C C . PRO A 1 223 ? -0.341 2.078 18.055 1.00 88.94 223 PRO A C 1
ATOM 1729 O O . PRO A 1 223 ? -1.497 1.694 17.872 1.00 88.94 223 PRO A O 1
ATOM 1732 N N . ARG A 1 224 ? 0.112 2.431 19.255 1.00 91.44 224 ARG A N 1
ATOM 1733 C CA . ARG A 1 224 ? -0.726 2.390 20.453 1.00 91.44 224 ARG A CA 1
ATOM 1734 C C . ARG A 1 224 ? -1.220 3.783 20.804 1.00 91.44 224 ARG A C 1
ATOM 1736 O O . ARG A 1 224 ? -0.437 4.732 20.804 1.00 91.44 224 ARG A O 1
ATOM 1743 N N . VAL A 1 225 ? -2.506 3.885 21.115 1.00 89.62 225 VAL A N 1
ATOM 1744 C CA . VAL A 1 225 ? -3.089 5.080 21.716 1.00 89.62 225 VAL A CA 1
ATOM 1745 C C . VAL A 1 225 ? -2.510 5.209 23.118 1.00 89.62 225 VAL A C 1
ATOM 1747 O O . VAL A 1 225 ? -2.536 4.264 23.904 1.00 89.62 225 VAL A O 1
ATOM 1750 N N . SER A 1 226 ? -1.978 6.387 23.424 1.00 87.19 226 SER A N 1
ATOM 1751 C CA . SER A 1 226 ? -1.557 6.762 24.768 1.00 87.19 226 SER A CA 1
ATOM 1752 C C . SER A 1 226 ? -2.092 8.157 25.050 1.00 87.19 226 SER A C 1
ATOM 1754 O O . SER A 1 226 ? -1.796 9.113 24.331 1.00 87.19 226 SER A O 1
ATOM 1756 N N . LYS A 1 227 ? -2.945 8.258 26.067 1.00 89.06 227 LYS A N 1
ATOM 1757 C CA . LYS A 1 227 ? -3.600 9.499 26.488 1.00 89.06 227 LYS A CA 1
ATOM 1758 C C . LYS A 1 227 ? -3.414 9.663 27.996 1.00 89.06 227 LYS A C 1
ATOM 1760 O O . LYS A 1 227 ? -3.258 8.662 28.698 1.00 89.06 227 LYS A O 1
ATOM 1765 N N . PRO A 1 228 ? -3.446 10.897 28.524 1.00 89.12 228 PRO A N 1
ATOM 1766 C CA . PRO A 1 228 ? -3.544 11.106 29.962 1.00 89.12 228 PRO A CA 1
ATOM 1767 C C . PRO A 1 228 ? -4.787 10.409 30.529 1.00 89.12 228 PRO A C 1
ATOM 1769 O O . PRO A 1 228 ? -5.843 10.407 29.898 1.00 89.12 228 PRO A O 1
ATOM 1772 N N . GLY A 1 229 ? -4.677 9.845 31.732 1.00 89.81 229 GLY A N 1
ATOM 1773 C CA . GLY A 1 229 ? -5.812 9.180 32.372 1.00 89.81 229 GLY A CA 1
ATOM 1774 C C . GLY A 1 229 ? -6.959 10.147 32.688 1.00 89.81 229 GLY A C 1
ATOM 1775 O O . GLY A 1 229 ? -6.737 11.289 33.101 1.00 89.81 229 GLY A O 1
ATOM 1776 N N . SER A 1 230 ? -8.201 9.679 32.581 1.00 94.38 230 SER A N 1
ATOM 1777 C CA . SER A 1 230 ? -9.412 10.477 32.792 1.00 94.38 230 SER A CA 1
ATOM 1778 C C . SER A 1 230 ? -10.061 10.162 34.137 1.00 94.38 230 SER A C 1
ATOM 1780 O O . SER A 1 230 ? -10.349 9.013 34.471 1.00 94.38 230 SER A O 1
ATOM 1782 N N . LYS A 1 231 ? -10.311 11.198 34.947 1.00 93.94 231 LYS A N 1
ATOM 1783 C CA . LYS A 1 231 ? -11.037 11.040 36.221 1.00 93.94 231 LYS A CA 1
ATOM 1784 C C . LYS A 1 231 ? -12.507 10.677 35.998 1.00 93.94 231 LYS A C 1
ATOM 1786 O O . LYS A 1 231 ? -13.045 9.895 36.772 1.00 93.94 231 LYS A O 1
ATOM 1791 N N . LYS A 1 232 ? -13.129 11.227 34.945 1.00 93.19 232 LYS A N 1
ATOM 1792 C CA . LYS A 1 232 ? -14.530 10.949 34.592 1.00 93.19 232 LYS A CA 1
ATOM 1793 C C . LYS A 1 232 ? -14.700 9.487 34.177 1.00 93.19 232 LYS A C 1
ATOM 1795 O O . LYS A 1 232 ? -15.575 8.813 34.700 1.00 93.19 232 LYS A O 1
ATOM 1800 N N . VAL A 1 233 ? -13.803 8.960 33.339 1.00 93.62 233 VAL A N 1
ATOM 1801 C CA . VAL A 1 233 ? -13.859 7.545 32.930 1.00 93.62 233 VAL A CA 1
ATOM 1802 C C . VAL A 1 233 ? -13.669 6.608 34.132 1.00 93.62 233 VAL A C 1
ATOM 1804 O O . VAL A 1 233 ? -14.440 5.670 34.310 1.00 93.62 233 VAL A O 1
ATOM 1807 N N . ARG A 1 234 ? -12.728 6.909 35.037 1.00 94.88 234 ARG A N 1
ATOM 1808 C CA . ARG A 1 234 ? -12.488 6.127 36.270 1.00 94.88 234 ARG A CA 1
ATOM 1809 C C . ARG A 1 234 ? -13.646 6.115 37.280 1.00 94.88 234 ARG A C 1
ATOM 1811 O O . ARG A 1 234 ? -13.573 5.377 38.271 1.00 94.88 234 ARG A O 1
ATOM 1818 N N . ALA A 1 235 ? -14.687 6.922 37.073 1.00 89.31 235 ALA A N 1
ATOM 1819 C CA . ALA A 1 235 ? -15.842 6.973 37.965 1.00 89.31 235 ALA A CA 1
ATOM 1820 C C . ALA A 1 235 ? -16.650 5.662 37.964 1.00 89.31 235 ALA A C 1
ATOM 1822 O O . ALA A 1 235 ? -17.260 5.336 38.980 1.00 89.31 235 ALA A O 1
ATOM 1823 N N . VAL A 1 236 ? -16.592 4.877 36.880 1.00 87.06 236 VAL A N 1
ATOM 1824 C CA . VAL A 1 236 ? -17.271 3.573 36.762 1.00 87.06 236 VAL A CA 1
ATOM 1825 C C . VAL A 1 236 ? -16.269 2.404 36.773 1.00 87.06 236 VAL A C 1
ATOM 1827 O O . VAL A 1 236 ? -15.140 2.583 36.308 1.00 87.06 236 VAL A O 1
ATOM 1830 N N . PRO A 1 237 ? -16.636 1.198 37.263 1.00 80.12 237 PRO A N 1
ATOM 1831 C CA . PRO A 1 237 ? -15.703 0.069 37.406 1.00 80.12 237 PRO A CA 1
ATOM 1832 C C . PRO A 1 237 ? -14.971 -0.323 36.113 1.00 80.12 237 PRO A C 1
ATOM 1834 O O . PRO A 1 237 ? -13.744 -0.259 36.070 1.00 80.12 237 PRO A O 1
ATOM 1837 N N . ALA A 1 238 ? -15.704 -0.619 35.031 1.00 78.69 238 ALA A N 1
ATOM 1838 C CA . ALA A 1 238 ? -15.110 -0.955 33.729 1.00 78.69 238 ALA A CA 1
ATOM 1839 C C . ALA A 1 238 ? -14.283 0.202 33.134 1.00 78.69 238 ALA A C 1
ATOM 1841 O O . ALA A 1 238 ? -13.347 -0.015 32.368 1.00 78.69 238 ALA A O 1
ATOM 1842 N N . GLY A 1 239 ? -14.594 1.440 33.524 1.00 90.25 239 GLY A N 1
ATOM 1843 C CA . GLY A 1 239 ? -13.849 2.626 33.120 1.00 90.25 239 GLY A CA 1
ATOM 1844 C C . GLY A 1 239 ? -12.482 2.728 33.796 1.00 90.25 239 GLY A C 1
ATOM 1845 O O . GLY A 1 239 ? -11.544 3.213 33.176 1.00 90.25 239 GLY A O 1
ATOM 1846 N N . ARG A 1 240 ? -12.312 2.209 35.021 1.00 93.56 240 ARG A N 1
ATOM 1847 C CA . ARG A 1 240 ? -10.979 2.112 35.647 1.00 93.56 240 ARG A CA 1
ATOM 1848 C C . ARG A 1 240 ? -10.071 1.160 34.884 1.00 93.56 240 ARG A C 1
ATOM 1850 O O . ARG A 1 240 ? -8.957 1.541 34.548 1.00 93.56 240 ARG A O 1
ATOM 1857 N N . ALA A 1 241 ? -10.581 -0.025 34.554 1.00 93.44 241 ALA A N 1
ATOM 1858 C CA . ALA A 1 241 ? -9.835 -0.997 33.764 1.00 93.44 241 ALA A CA 1
ATOM 1859 C C . ALA A 1 241 ? -9.494 -0.438 32.371 1.00 93.44 241 ALA A C 1
ATOM 1861 O O . ALA A 1 241 ? -8.361 -0.561 31.915 1.00 93.44 241 ALA A O 1
ATOM 1862 N N . LEU A 1 242 ? -10.436 0.250 31.714 1.00 95.06 242 LEU A N 1
ATOM 1863 C CA . LEU A 1 242 ? -10.162 0.902 30.431 1.00 95.06 242 LEU A CA 1
ATOM 1864 C C . LEU A 1 242 ? -9.101 2.009 30.553 1.00 95.06 242 LEU A C 1
ATOM 1866 O O . LEU A 1 242 ? -8.226 2.093 29.693 1.00 95.06 242 LEU A O 1
ATOM 1870 N N . ASP A 1 243 ? -9.143 2.828 31.610 1.00 96.12 243 ASP A N 1
ATOM 1871 C CA . ASP A 1 243 ? -8.142 3.874 31.871 1.00 96.12 243 ASP A CA 1
ATOM 1872 C C . ASP A 1 243 ? -6.739 3.283 32.018 1.00 96.12 243 ASP A C 1
ATOM 1874 O O . ASP A 1 243 ? -5.793 3.779 31.408 1.00 96.12 243 ASP A O 1
ATOM 1878 N N . GLU A 1 244 ? -6.600 2.182 32.754 1.00 94.38 244 GLU A N 1
ATOM 1879 C CA . GLU A 1 244 ? -5.328 1.468 32.898 1.00 94.38 244 GLU A CA 1
ATOM 1880 C C . GLU A 1 244 ? -4.826 0.924 31.554 1.00 94.38 244 GLU A C 1
ATOM 1882 O O . GLU A 1 244 ? -3.656 1.106 31.211 1.00 94.38 244 GLU A O 1
ATOM 1887 N N . VAL A 1 245 ? -5.707 0.333 30.739 1.00 94.38 245 VAL A N 1
ATOM 1888 C CA . VAL A 1 245 ? -5.332 -0.180 29.411 1.00 94.38 245 VAL A CA 1
ATOM 1889 C C . VAL A 1 245 ? -4.910 0.953 28.467 1.00 94.38 245 VAL A C 1
ATOM 1891 O O . VAL A 1 245 ? -3.913 0.809 27.760 1.00 94.38 245 VAL A O 1
ATOM 1894 N N . VAL A 1 246 ? -5.619 2.086 28.443 1.00 94.62 246 VAL A N 1
ATOM 1895 C CA . VAL A 1 246 ? -5.277 3.236 27.582 1.00 94.62 246 VAL A CA 1
ATOM 1896 C C . VAL A 1 246 ? -3.979 3.900 28.038 1.00 94.62 246 VAL A C 1
ATOM 1898 O O . VAL A 1 246 ? -3.085 4.137 27.225 1.00 94.62 246 VAL A O 1
ATOM 1901 N N . THR A 1 247 ? -3.839 4.180 29.335 1.00 93.94 247 THR A N 1
ATOM 1902 C CA . THR A 1 247 ? -2.626 4.816 29.876 1.00 93.94 247 THR A CA 1
ATOM 1903 C C . THR A 1 247 ? -1.396 3.914 29.762 1.00 93.94 247 THR A C 1
ATOM 1905 O O . THR A 1 247 ? -0.300 4.412 29.506 1.00 93.94 247 THR A O 1
ATOM 1908 N N . GLY A 1 248 ? -1.574 2.593 29.857 1.00 91.69 248 GLY A N 1
ATOM 1909 C CA . GLY A 1 248 ? -0.532 1.589 29.638 1.00 91.69 248 GLY A CA 1
ATOM 1910 C C . GLY A 1 248 ? -0.201 1.304 28.167 1.00 91.69 248 GLY A C 1
ATOM 1911 O O . GLY A 1 248 ? 0.666 0.475 27.898 1.00 91.69 248 GLY A O 1
ATOM 1912 N N . GLY A 1 249 ? -0.869 1.954 27.205 1.00 90.56 249 GLY A N 1
ATOM 1913 C CA . GLY A 1 249 ? -0.625 1.752 25.772 1.00 90.56 249 GLY A CA 1
ATOM 1914 C C . GLY A 1 249 ? -1.132 0.411 25.228 1.00 90.56 249 GLY A C 1
ATOM 1915 O O . GLY A 1 249 ? -0.611 -0.094 24.237 1.00 90.56 249 GLY A O 1
ATOM 1916 N N . GLY A 1 250 ? -2.134 -0.199 25.864 1.00 89.94 250 GLY A N 1
ATOM 1917 C CA . GLY A 1 250 ? -2.738 -1.459 25.422 1.00 89.94 250 GLY A CA 1
ATOM 1918 C C . GLY A 1 250 ? -3.716 -1.308 24.251 1.00 89.94 250 GLY A C 1
ATOM 1919 O O . GLY A 1 250 ? -4.008 -2.282 23.556 1.00 89.94 250 GLY A O 1
ATOM 1920 N N . VAL A 1 251 ? -4.191 -0.090 23.979 1.00 92.75 251 VAL A N 1
ATOM 1921 C CA . VAL A 1 251 ? -5.173 0.183 22.921 1.00 92.75 251 VAL A CA 1
ATOM 1922 C C . VAL A 1 251 ? -4.469 0.463 21.587 1.00 92.75 251 VAL A C 1
ATOM 1924 O O . VAL A 1 251 ? -3.604 1.334 21.537 1.00 92.75 251 VAL A O 1
ATOM 1927 N N . PRO A 1 252 ? -4.781 -0.259 20.495 1.00 91.81 252 PRO A N 1
ATOM 1928 C CA . PRO A 1 252 ? -4.243 0.040 19.175 1.00 91.81 252 PRO A CA 1
ATOM 1929 C C . PRO A 1 252 ? -4.965 1.251 18.581 1.00 91.81 252 PRO A C 1
ATOM 1931 O O . PRO A 1 252 ? -6.171 1.390 18.759 1.00 91.81 252 PRO A O 1
ATOM 1934 N N . SER A 1 253 ? -4.249 2.078 17.824 1.00 89.12 253 SER A N 1
ATOM 1935 C CA . SER A 1 253 ? -4.878 3.071 16.955 1.00 89.12 253 SER A CA 1
ATOM 1936 C C . SER A 1 253 ? -5.632 2.345 15.841 1.00 89.12 253 SER A C 1
ATOM 1938 O O . SER A 1 253 ? -5.071 1.511 15.113 1.00 89.12 253 SER A O 1
ATOM 1940 N N . MET A 1 254 ? -6.927 2.630 15.763 1.00 88.25 254 MET A N 1
ATOM 1941 C CA . MET A 1 254 ? -7.879 2.050 14.823 1.00 88.25 254 MET A CA 1
ATOM 1942 C C . MET A 1 254 ? -8.217 3.121 13.791 1.00 88.25 254 MET A C 1
ATOM 1944 O O . MET A 1 254 ? -8.667 4.200 14.132 1.00 88.25 254 MET A O 1
ATOM 1948 N N . THR A 1 255 ? -7.954 2.848 12.517 1.00 81.06 255 THR A N 1
ATOM 1949 C CA . THR A 1 255 ? -7.897 3.891 11.479 1.00 81.06 255 THR A CA 1
ATOM 1950 C C . THR A 1 255 ? -8.981 3.774 10.421 1.00 81.06 255 THR A C 1
ATOM 1952 O O . THR A 1 255 ? -9.014 4.594 9.505 1.00 81.06 255 THR A O 1
ATOM 1955 N N . LEU A 1 256 ? -9.816 2.734 10.484 1.00 84.81 256 LEU A N 1
ATOM 1956 C CA . LEU A 1 256 ? -10.899 2.534 9.524 1.00 84.81 256 LEU A CA 1
ATOM 1957 C C . LEU A 1 256 ? -12.272 2.745 10.146 1.00 84.81 256 LEU A C 1
ATOM 1959 O O . LEU A 1 256 ? -13.113 3.329 9.479 1.00 84.81 256 LEU A O 1
ATOM 1963 N N . ALA A 1 257 ? -12.490 2.260 11.367 1.00 85.31 257 ALA A N 1
ATOM 1964 C CA . ALA A 1 257 ? -13.727 2.437 12.114 1.00 85.31 257 ALA A CA 1
ATOM 1965 C C . ALA A 1 257 ? -13.604 3.604 13.113 1.00 85.31 257 ALA A C 1
ATOM 1967 O O . ALA A 1 257 ? -13.282 4.721 12.726 1.00 85.31 257 ALA A O 1
ATOM 1968 N N . PHE A 1 258 ? -13.856 3.346 14.396 1.00 90.56 258 PHE A N 1
ATOM 1969 C CA . PHE A 1 258 ? -13.703 4.323 15.472 1.00 90.56 258 PHE A CA 1
ATOM 1970 C C . PHE A 1 258 ? -12.336 4.149 16.140 1.00 90.56 258 PHE A C 1
ATOM 1972 O O . PHE A 1 258 ? -11.972 3.021 16.450 1.00 90.56 258 PHE A O 1
ATOM 1979 N N . ASP A 1 259 ? -11.612 5.230 16.418 1.00 87.38 259 ASP A N 1
ATOM 1980 C CA . ASP A 1 259 ? -10.397 5.237 17.243 1.00 87.38 259 ASP A CA 1
ATOM 1981 C C . ASP A 1 259 ? -10.719 5.715 18.667 1.00 87.38 259 ASP A C 1
ATOM 1983 O O . ASP A 1 259 ? -11.643 6.491 18.889 1.00 87.38 259 ASP A O 1
ATOM 1987 N N . PHE A 1 260 ? -9.913 5.318 19.646 1.00 91.75 260 PHE A N 1
ATOM 1988 C CA . PHE A 1 260 ? -9.954 5.812 21.024 1.00 91.75 260 PHE A CA 1
ATOM 1989 C C . PHE A 1 260 ? -9.264 7.177 21.185 1.00 91.75 260 PHE A C 1
ATOM 1991 O O . PHE A 1 260 ? -8.903 7.587 22.289 1.00 91.75 260 PHE A O 1
ATOM 1998 N N . ASP A 1 261 ? -9.062 7.917 20.097 1.00 87.19 261 ASP A N 1
ATOM 1999 C CA . ASP A 1 261 ? -8.378 9.206 20.136 1.00 87.19 261 ASP A CA 1
ATOM 2000 C C . ASP A 1 261 ? -9.153 10.285 20.899 1.00 87.19 261 ASP A C 1
ATOM 2002 O O . ASP A 1 261 ? -8.544 11.197 21.470 1.00 87.19 261 ASP A O 1
ATOM 2006 N N . SER A 1 262 ? -10.479 10.149 20.966 1.00 89.44 262 SER A N 1
ATOM 2007 C CA . SER A 1 262 ? -11.358 10.992 21.776 1.00 89.44 262 SER A CA 1
ATOM 2008 C C . SER A 1 262 ? -11.460 10.549 23.239 1.00 89.44 262 SER A C 1
ATOM 2010 O O . SER A 1 262 ? -12.327 11.044 23.962 1.00 89.44 262 SER A O 1
ATOM 2012 N N . TYR A 1 263 ? -10.631 9.599 23.682 1.00 95.06 263 TYR A N 1
ATOM 2013 C CA . TYR A 1 263 ? -10.634 9.123 25.059 1.00 95.06 263 TYR A CA 1
ATOM 2014 C C . TYR A 1 263 ? -10.459 10.277 26.052 1.00 95.06 263 TYR A C 1
ATOM 2016 O O . TYR A 1 263 ? -9.483 11.028 26.006 1.00 95.06 263 TYR A O 1
ATOM 2024 N N . GLY A 1 264 ? -11.406 10.393 26.982 1.00 94.81 264 GLY A N 1
ATOM 2025 C CA . GLY A 1 264 ? -11.398 11.420 28.014 1.00 94.81 264 GLY A CA 1
ATOM 2026 C C . GLY A 1 264 ? -11.907 12.788 27.556 1.00 94.81 264 GLY A C 1
ATOM 2027 O O . GLY A 1 264 ? -11.793 13.733 28.335 1.00 94.81 264 GLY A O 1
ATOM 2028 N N . PHE A 1 265 ? -12.475 12.909 26.350 1.00 94.81 265 PHE A N 1
ATOM 2029 C CA . PHE A 1 265 ? -13.079 14.154 25.868 1.00 94.81 265 PHE A CA 1
ATOM 2030 C C . PHE A 1 265 ? -14.197 14.625 26.811 1.00 94.81 265 PHE A C 1
ATOM 2032 O O . PHE A 1 265 ? -15.146 13.886 27.087 1.00 94.81 265 PHE A O 1
ATOM 2039 N N . ASP A 1 266 ? -14.081 15.847 27.328 1.00 94.69 266 ASP A N 1
ATOM 2040 C CA . ASP A 1 266 ? -15.002 16.393 28.326 1.00 94.69 266 ASP A CA 1
ATOM 2041 C C . ASP A 1 266 ? -16.149 17.147 27.643 1.00 94.69 266 ASP A C 1
ATOM 2043 O O . ASP A 1 266 ? -16.025 18.324 27.311 1.00 94.69 266 ASP A O 1
ATOM 2047 N N . CYS A 1 267 ? -17.280 16.462 27.450 1.00 94.62 267 CYS A N 1
ATOM 2048 C CA . CYS A 1 267 ? -18.408 16.984 26.674 1.00 94.62 267 CYS A CA 1
ATOM 2049 C C . CYS A 1 267 ? -18.985 18.279 27.259 1.00 94.62 267 CYS A C 1
ATOM 2051 O O . CYS A 1 267 ? -19.422 19.146 26.507 1.00 94.62 267 CYS A O 1
ATOM 2053 N N . LYS A 1 268 ? -18.961 18.434 28.590 1.00 95.00 268 LYS A N 1
ATOM 2054 C CA . LYS A 1 268 ? -19.449 19.649 29.246 1.00 95.00 268 LYS A CA 1
ATOM 2055 C C . LYS A 1 268 ? -18.484 20.810 29.085 1.00 95.00 268 LYS A C 1
ATOM 2057 O O . LYS A 1 268 ? -18.886 21.923 28.764 1.00 95.00 268 LYS A O 1
ATOM 2062 N N . LYS A 1 269 ? -17.201 20.558 29.347 1.00 94.88 269 LYS A N 1
ATOM 2063 C CA . LYS A 1 269 ? -16.171 21.596 29.258 1.00 94.88 269 LYS A CA 1
ATOM 2064 C C . LYS A 1 269 ? -16.064 22.154 27.839 1.00 94.88 269 LYS A C 1
ATOM 2066 O O . LYS A 1 269 ? -15.867 23.353 27.679 1.00 94.88 269 LYS A O 1
ATOM 2071 N N . GLU A 1 270 ? -16.192 21.281 26.848 1.00 94.12 270 GLU A N 1
ATOM 2072 C CA . GLU A 1 270 ? -16.093 21.632 25.433 1.00 94.12 270 GLU A CA 1
ATOM 2073 C C . GLU A 1 270 ? -17.452 22.037 24.821 1.00 94.12 270 GLU A C 1
ATOM 2075 O O . GLU A 1 270 ? -17.538 22.206 23.610 1.00 94.12 270 GLU A O 1
ATOM 2080 N N . ASP A 1 271 ? -18.502 22.199 25.642 1.00 93.75 271 ASP A N 1
ATOM 2081 C CA . ASP A 1 271 ? -19.846 22.644 25.232 1.00 93.75 271 ASP A CA 1
ATOM 2082 C C . ASP A 1 271 ? -20.421 21.845 24.043 1.00 93.75 271 ASP A C 1
ATOM 2084 O O . ASP A 1 271 ? -20.934 22.394 23.067 1.00 93.75 271 ASP A O 1
ATOM 2088 N N . LEU A 1 272 ? -20.309 20.511 24.098 1.00 94.00 272 LEU A N 1
ATOM 2089 C CA . LEU A 1 272 ? -20.732 19.642 23.002 1.00 94.00 272 LEU A CA 1
ATOM 2090 C C . LEU A 1 272 ? -22.260 19.679 22.847 1.00 94.00 272 LEU A C 1
ATOM 2092 O O . LEU A 1 272 ? -22.993 19.127 23.669 1.00 94.00 272 LEU A O 1
ATOM 2096 N N . ALA A 1 273 ? -22.752 20.307 21.780 1.00 92.25 273 ALA A N 1
ATOM 2097 C CA . ALA A 1 273 ? -24.184 20.465 21.525 1.00 92.25 273 ALA A CA 1
ATOM 2098 C C . ALA A 1 273 ? -24.935 19.122 21.602 1.00 92.25 273 ALA A C 1
ATOM 2100 O O . ALA A 1 273 ? -24.545 18.156 20.954 1.00 92.25 273 ALA A O 1
ATOM 2101 N N . GLY A 1 274 ? -26.000 19.061 22.412 1.00 91.31 274 GLY A N 1
ATOM 2102 C CA . GLY A 1 274 ? -26.803 17.846 22.632 1.00 91.31 274 GLY A CA 1
ATOM 2103 C C . GLY A 1 274 ? -26.228 16.835 23.630 1.00 91.31 274 GLY A C 1
ATOM 2104 O O . GLY A 1 274 ? -26.939 15.929 24.059 1.00 91.31 274 GLY A O 1
ATOM 2105 N N . ALA A 1 275 ? -24.972 17.013 24.047 1.00 94.25 275 ALA A N 1
ATOM 2106 C CA . ALA A 1 275 ? -24.279 16.168 25.018 1.00 94.25 275 ALA A CA 1
ATOM 2107 C C . ALA A 1 275 ? -23.498 16.978 26.076 1.00 94.25 275 ALA A C 1
ATOM 2109 O O . ALA A 1 275 ? -22.664 16.412 26.784 1.00 94.25 275 ALA A O 1
ATOM 2110 N N . ASN A 1 276 ? -23.770 18.284 26.208 1.00 94.25 276 ASN A N 1
ATOM 2111 C CA . ASN A 1 276 ? -23.179 19.184 27.202 1.00 94.25 276 ASN A CA 1
ATOM 2112 C C . ASN A 1 276 ? -23.749 18.876 28.600 1.00 94.25 276 ASN A C 1
ATOM 2114 O O . ASN A 1 276 ? -24.569 19.603 29.160 1.00 94.25 276 ASN A O 1
ATOM 2118 N N . ASP A 1 277 ? -23.333 17.741 29.146 1.00 94.62 277 ASP A N 1
ATOM 2119 C CA . ASP A 1 277 ? -23.670 17.275 30.481 1.00 94.62 277 ASP A CA 1
ATOM 2120 C C . ASP A 1 277 ? -22.416 16.659 31.112 1.00 94.62 277 ASP A C 1
ATOM 2122 O O . ASP A 1 277 ? -21.595 16.030 30.441 1.00 94.62 277 ASP A O 1
ATOM 2126 N N . ASP A 1 278 ? -22.258 16.832 32.423 1.00 93.38 278 ASP A N 1
ATOM 2127 C CA . ASP A 1 278 ? -21.125 16.281 33.164 1.00 93.38 278 ASP A CA 1
ATOM 2128 C C . ASP A 1 278 ? -21.093 14.757 33.157 1.00 93.38 278 ASP A C 1
ATOM 2130 O O . ASP A 1 278 ? -20.021 14.174 33.349 1.00 93.38 278 ASP A O 1
ATOM 2134 N N . LYS A 1 279 ? -22.247 14.117 32.936 1.00 94.50 279 LYS A N 1
ATOM 2135 C CA . LYS A 1 279 ? -22.320 12.662 32.893 1.00 94.50 279 LYS A CA 1
ATOM 2136 C C . LYS A 1 279 ? -21.655 12.050 31.661 1.00 94.50 279 LYS A C 1
ATOM 2138 O O . LYS A 1 279 ? -21.339 10.866 31.706 1.00 94.50 279 LYS A O 1
ATOM 2143 N N . TYR A 1 280 ? -21.440 12.812 30.587 1.00 96.38 280 TYR A N 1
ATOM 2144 C CA . TYR A 1 280 ? -20.877 12.284 29.346 1.00 96.38 280 TYR A CA 1
ATOM 2145 C C . TYR A 1 280 ? -19.376 12.552 29.221 1.00 96.38 280 TYR A C 1
ATOM 2147 O O . TYR A 1 280 ? -18.887 13.666 29.421 1.00 96.38 280 TYR A O 1
ATOM 2155 N N . VAL A 1 281 ? -18.635 11.512 28.842 1.00 97.12 281 VAL A N 1
ATOM 2156 C CA . VAL A 1 281 ? -17.210 11.592 28.503 1.00 97.12 281 VAL A CA 1
ATOM 2157 C C . VAL A 1 281 ? -16.929 10.784 27.241 1.00 97.12 281 VAL A C 1
ATOM 2159 O O . VAL A 1 281 ? -17.404 9.659 27.104 1.00 97.12 281 VAL A O 1
ATOM 2162 N N . GLY A 1 282 ? -16.166 11.344 26.304 1.00 96.44 282 GLY A N 1
ATOM 2163 C CA . GLY A 1 282 ? -15.830 10.661 25.056 1.00 96.44 282 GLY A CA 1
ATOM 2164 C C . GLY A 1 282 ? -14.889 9.480 25.273 1.00 96.44 282 GLY A C 1
ATOM 2165 O O . GLY A 1 282 ? -13.953 9.550 26.072 1.00 96.44 282 GLY A O 1
ATOM 2166 N N . ILE A 1 283 ? -15.152 8.391 24.551 1.00 96.75 283 ILE A N 1
ATOM 2167 C CA . ILE A 1 283 ? -14.369 7.152 24.599 1.00 96.75 283 ILE A CA 1
ATOM 2168 C C . ILE A 1 283 ? -13.719 6.865 23.252 1.00 96.75 283 ILE A C 1
ATOM 2170 O O . ILE A 1 283 ? -12.519 6.611 23.210 1.00 96.75 283 ILE A O 1
ATOM 2174 N N . ALA A 1 284 ? -14.494 6.926 22.170 1.00 95.56 284 ALA A N 1
ATOM 2175 C CA . ALA A 1 284 ? -14.010 6.673 20.818 1.00 95.56 284 ALA A CA 1
ATOM 2176 C C . ALA A 1 284 ? -14.742 7.550 19.790 1.00 95.56 284 ALA A C 1
ATOM 2178 O O . ALA A 1 284 ? -15.885 7.935 20.033 1.00 95.56 284 ALA A O 1
ATOM 2179 N N . SER A 1 285 ? -14.114 7.840 18.652 1.00 93.94 285 SER A N 1
ATOM 2180 C CA . SER A 1 285 ? -14.694 8.616 17.549 1.00 93.94 285 SER A CA 1
ATOM 2181 C C . SER A 1 285 ? -14.227 8.111 16.186 1.00 93.94 285 SER A C 1
ATOM 2183 O O . SER A 1 285 ? -13.180 7.484 16.076 1.00 93.94 285 SER A O 1
ATOM 2185 N N . ASP A 1 286 ? -14.991 8.388 15.134 1.00 88.94 286 ASP A N 1
ATOM 2186 C CA . ASP A 1 286 ? -14.655 8.015 13.748 1.00 88.94 286 ASP A CA 1
ATOM 2187 C C . ASP A 1 286 ? -13.758 9.045 13.027 1.00 88.94 286 ASP A C 1
ATOM 2189 O O . ASP A 1 286 ? -13.492 8.936 11.829 1.00 88.94 286 ASP A O 1
ATOM 2193 N N . GLY A 1 287 ? -13.328 10.090 13.741 1.00 83.75 287 GLY A N 1
ATOM 2194 C CA . GLY A 1 287 ? -12.561 11.210 13.190 1.00 83.75 287 GLY A CA 1
ATOM 2195 C C . GLY A 1 287 ? -13.353 12.161 12.280 1.00 83.75 287 GLY A C 1
ATOM 2196 O O . GLY A 1 287 ? -12.782 13.148 11.821 1.00 83.75 287 GLY A O 1
ATOM 2197 N N . SER A 1 288 ? -14.641 11.900 12.043 1.00 83.88 288 SER A N 1
ATOM 2198 C CA . SER A 1 288 ? -15.538 12.701 11.195 1.00 83.88 288 SER A CA 1
ATOM 2199 C C . SER A 1 288 ? -16.677 13.365 11.978 1.00 83.88 288 SER A C 1
ATOM 2201 O O . SER A 1 288 ? -17.416 14.164 11.415 1.00 83.88 288 SER A O 1
ATOM 2203 N N . GLY A 1 289 ? -16.788 13.081 13.278 1.00 82.69 289 GLY A N 1
ATOM 2204 C CA . GLY A 1 289 ? -17.692 13.761 14.209 1.00 82.69 289 GLY A CA 1
ATOM 2205 C C . GLY A 1 289 ? -18.542 12.799 15.035 1.00 82.69 289 GLY A C 1
ATOM 2206 O O . GLY A 1 289 ? -18.989 13.162 16.121 1.00 82.69 289 GLY A O 1
ATOM 2207 N N . GLU A 1 290 ? -18.715 11.555 14.589 1.00 92.38 290 GLU A N 1
ATOM 2208 C CA . GLU A 1 290 ? -19.457 10.551 15.345 1.00 92.38 290 GLU A CA 1
ATOM 2209 C C . GLU A 1 290 ? -18.632 10.081 16.544 1.00 92.38 290 GLU A C 1
ATOM 2211 O O . GLU A 1 290 ? -17.430 9.815 16.432 1.00 92.38 290 GLU A O 1
ATOM 2216 N N . MET A 1 291 ? -19.273 9.943 17.708 1.00 96.00 291 MET A N 1
ATOM 2217 C CA . MET A 1 291 ? -18.581 9.556 18.940 1.00 96.00 291 MET A CA 1
ATOM 2218 C C . MET A 1 291 ? -19.352 8.511 19.741 1.00 96.00 291 MET A C 1
ATOM 2220 O O . MET A 1 291 ? -20.579 8.504 19.784 1.00 96.00 291 MET A O 1
ATOM 2224 N N . PHE A 1 292 ? -18.617 7.670 20.462 1.00 97.62 292 PHE A N 1
ATOM 2225 C CA . PHE A 1 292 ? -19.128 6.896 21.586 1.00 97.62 292 PHE A CA 1
ATOM 2226 C C . PHE A 1 292 ? -18.784 7.610 22.885 1.00 97.62 292 PHE A C 1
ATOM 2228 O O . PHE A 1 292 ? -17.608 7.831 23.195 1.00 97.62 292 PHE A O 1
ATOM 2235 N N . LEU A 1 293 ? -19.819 7.958 23.644 1.00 97.56 293 LEU A N 1
ATOM 2236 C CA . LEU A 1 293 ? -19.707 8.621 24.936 1.00 97.56 293 LEU A CA 1
ATOM 2237 C C . LEU A 1 293 ? -20.097 7.639 26.041 1.00 97.56 293 LEU A C 1
ATOM 2239 O O . LEU A 1 293 ? -21.101 6.935 25.941 1.00 97.56 293 LEU A O 1
ATOM 2243 N N . LEU A 1 294 ? -19.316 7.608 27.112 1.00 97.75 294 LEU A N 1
ATOM 2244 C CA . LEU A 1 294 ? -19.662 6.915 28.344 1.00 97.75 294 LEU A CA 1
ATOM 2245 C C . LEU A 1 294 ? -20.573 7.810 29.182 1.00 97.75 294 LEU A C 1
ATOM 2247 O O . LEU A 1 294 ? -20.203 8.944 29.485 1.00 97.75 294 LEU A O 1
ATOM 2251 N N . ASP A 1 295 ? -21.719 7.279 29.602 1.00 96.31 295 ASP A N 1
ATOM 2252 C CA . ASP A 1 295 ? -22.514 7.853 30.682 1.00 96.31 295 ASP A CA 1
ATOM 2253 C C . ASP A 1 295 ? -21.949 7.358 32.022 1.00 96.31 295 ASP A C 1
ATOM 2255 O O . ASP A 1 295 ? -22.141 6.208 32.419 1.00 96.31 295 ASP A O 1
ATOM 2259 N N . VAL A 1 296 ? -21.228 8.221 32.737 1.00 95.19 296 VAL A N 1
ATOM 2260 C CA . VAL A 1 296 ? -20.544 7.859 33.991 1.00 95.19 296 VAL A CA 1
ATOM 2261 C C . VAL A 1 296 ? -21.508 7.601 35.153 1.00 95.19 296 VAL A C 1
ATOM 2263 O O . VAL A 1 296 ? -21.075 7.134 36.204 1.00 95.19 296 VAL A O 1
ATOM 2266 N N . THR A 1 297 ? -22.802 7.902 34.996 1.00 93.19 297 THR A N 1
ATOM 2267 C CA . THR A 1 297 ? -23.815 7.632 36.027 1.00 93.19 297 THR A CA 1
ATOM 2268 C C . THR A 1 297 ? -24.383 6.224 35.920 1.00 93.19 297 THR A C 1
ATOM 2270 O O . THR A 1 297 ? -24.707 5.617 36.939 1.00 93.19 297 THR A O 1
ATOM 2273 N N . THR A 1 298 ? -24.473 5.686 34.702 1.00 93.50 298 THR A N 1
ATOM 2274 C CA . THR A 1 298 ? -25.053 4.360 34.441 1.00 93.50 298 THR A CA 1
ATOM 2275 C C . THR A 1 298 ? -24.008 3.315 34.056 1.00 93.50 298 THR A C 1
ATOM 2277 O O . THR A 1 298 ? -24.249 2.124 34.221 1.00 93.50 298 THR A O 1
ATOM 2280 N N . GLY A 1 299 ? -22.847 3.740 33.552 1.00 93.56 299 GLY A N 1
ATOM 2281 C CA . GLY A 1 299 ? -21.840 2.862 32.952 1.00 93.56 299 GLY A CA 1
ATOM 2282 C C . GLY A 1 299 ? -22.171 2.416 31.523 1.00 93.56 299 GLY A C 1
ATOM 2283 O O . GLY A 1 299 ? -21.366 1.702 30.921 1.00 93.56 299 GLY A O 1
ATOM 2284 N N . ALA A 1 300 ? -23.315 2.844 30.979 1.00 96.44 300 ALA A N 1
ATOM 2285 C CA . ALA A 1 300 ? -23.719 2.569 29.608 1.00 96.44 300 ALA A CA 1
ATOM 2286 C C . ALA A 1 300 ? -23.002 3.493 28.614 1.00 96.44 300 ALA A C 1
ATOM 2288 O O . ALA A 1 300 ? -22.475 4.552 28.965 1.00 96.44 300 ALA A O 1
ATOM 2289 N N . VAL A 1 301 ? -23.007 3.097 27.345 1.00 97.75 301 VAL A N 1
ATOM 2290 C CA . VAL A 1 301 ? -22.429 3.867 26.245 1.00 97.75 301 VAL A CA 1
ATOM 2291 C C . VAL A 1 301 ? -23.549 4.378 25.351 1.00 97.75 301 VAL A C 1
ATOM 2293 O O . VAL A 1 301 ? -24.425 3.621 24.926 1.00 97.75 301 VAL A O 1
ATOM 2296 N N . VAL A 1 302 ? -23.487 5.662 25.019 1.00 97.31 302 VAL A N 1
ATOM 2297 C CA . VAL A 1 302 ? -24.352 6.307 24.029 1.00 97.31 302 VAL A CA 1
ATOM 2298 C C . VAL A 1 302 ? -23.552 6.647 22.775 1.00 97.31 302 VAL A C 1
ATOM 2300 O O . VAL A 1 302 ? -22.342 6.869 22.836 1.00 97.31 302 VAL A O 1
ATOM 2303 N N . ARG A 1 303 ? -24.223 6.681 21.625 1.00 96.50 303 ARG A N 1
ATOM 2304 C CA . ARG A 1 303 ? -23.678 7.209 20.376 1.00 96.50 303 ARG A CA 1
ATOM 2305 C C . ARG A 1 303 ? -24.128 8.653 20.228 1.00 96.50 303 ARG A C 1
ATOM 2307 O O . ARG A 1 303 ? -25.319 8.937 20.347 1.00 96.50 303 ARG A O 1
ATOM 2314 N N . TYR A 1 304 ? -23.173 9.527 19.971 1.00 96.81 304 TYR A N 1
ATOM 2315 C CA . TYR A 1 304 ? -23.383 10.915 19.608 1.00 96.81 304 TYR A CA 1
ATOM 2316 C C . TYR A 1 304 ? -23.265 11.067 18.094 1.00 96.81 304 TYR A C 1
ATOM 2318 O O . TYR A 1 304 ? -22.250 10.657 17.524 1.00 96.81 304 TYR A O 1
ATOM 2326 N N . ALA A 1 305 ? -24.298 11.647 17.483 1.00 93.44 305 ALA A N 1
ATOM 2327 C CA . ALA A 1 305 ? -24.322 11.990 16.069 1.00 93.44 305 ALA A CA 1
ATOM 2328 C C . ALA A 1 305 ? -24.078 13.495 15.904 1.00 93.44 305 ALA A C 1
ATOM 2330 O O . ALA A 1 305 ? -24.892 14.305 16.357 1.00 93.44 305 ALA A O 1
ATOM 2331 N N . HIS A 1 306 ? -22.960 13.874 15.278 1.00 89.50 306 HIS A N 1
ATOM 2332 C CA . HIS A 1 306 ? -22.522 15.276 15.232 1.00 89.50 306 HIS A CA 1
ATOM 2333 C C . HIS A 1 306 ? -23.489 16.165 14.453 1.00 89.50 306 HIS A C 1
ATOM 2335 O O . HIS A 1 306 ? -23.901 17.211 14.949 1.00 89.50 306 HIS A O 1
ATOM 2341 N N . GLU A 1 307 ? -23.888 15.712 13.264 1.00 88.00 307 GLU A N 1
ATOM 2342 C CA . GLU A 1 307 ? -24.766 16.459 12.357 1.00 88.00 307 GLU A CA 1
ATOM 2343 C C . GLU A 1 307 ? -26.155 16.710 12.961 1.00 88.00 307 GLU A C 1
ATOM 2345 O O . GLU A 1 307 ? -26.796 17.723 12.686 1.00 88.00 307 GLU A O 1
ATOM 2350 N N . GLU A 1 308 ? -26.627 15.796 13.809 1.00 88.00 308 GLU A N 1
ATOM 2351 C CA . GLU A 1 308 ? -27.934 15.902 14.461 1.00 88.00 308 GLU A CA 1
ATOM 2352 C C . GLU A 1 308 ? -27.863 16.584 15.832 1.00 88.00 308 GLU A C 1
ATOM 2354 O O . GLU A 1 308 ? -28.896 16.988 16.370 1.00 88.00 308 GLU A O 1
ATOM 2359 N N . GLY A 1 309 ? -26.668 16.680 16.427 1.00 90.50 309 GLY A N 1
ATOM 2360 C CA . GLY A 1 309 ? -26.492 17.114 17.812 1.00 90.50 309 GLY A CA 1
ATOM 2361 C C . GLY A 1 309 ? -27.304 16.254 18.784 1.00 90.50 309 GLY A C 1
ATOM 2362 O O . GLY A 1 309 ? -27.931 16.782 19.703 1.00 90.50 309 GLY A O 1
ATOM 2363 N N . SER A 1 310 ? -27.360 14.941 18.550 1.00 93.69 310 SER A N 1
ATOM 2364 C CA . SER A 1 310 ? -28.236 14.016 19.274 1.00 93.69 310 SER A CA 1
ATOM 2365 C C . SER A 1 310 ? -27.442 12.881 19.927 1.00 93.69 310 SER A C 1
ATOM 2367 O O . SER A 1 310 ? -26.383 12.472 19.446 1.00 93.69 310 SER A O 1
ATOM 2369 N N . VAL A 1 311 ? -27.946 12.372 21.056 1.00 95.38 311 VAL A N 1
ATOM 2370 C CA . VAL A 1 311 ? -27.413 11.176 21.721 1.00 95.38 311 VAL A CA 1
ATOM 2371 C C . VAL A 1 311 ? -28.449 10.062 21.700 1.00 95.38 311 VAL A C 1
ATOM 2373 O O . VAL A 1 311 ? -29.635 10.289 21.941 1.00 95.38 311 VAL A O 1
ATOM 2376 N N . SER A 1 312 ? -28.001 8.839 21.439 1.00 96.12 312 SER A N 1
ATOM 2377 C CA . SER A 1 312 ? -28.850 7.647 21.411 1.00 96.12 312 SER A CA 1
ATOM 2378 C C . SER A 1 312 ? -28.180 6.468 22.126 1.00 96.12 312 SER A C 1
ATOM 2380 O O . SER A 1 312 ? -26.950 6.399 22.164 1.00 96.12 312 SER A O 1
ATOM 2382 N N . PRO A 1 313 ? -28.939 5.531 22.724 1.00 96.81 313 PRO A N 1
ATOM 2383 C CA . PRO A 1 313 ? -28.356 4.344 23.351 1.00 96.81 313 PRO A CA 1
ATOM 2384 C C . PRO A 1 313 ? -27.514 3.529 22.359 1.00 96.81 313 PRO A C 1
ATOM 2386 O O . PRO A 1 313 ? -27.966 3.276 21.241 1.00 96.81 313 PRO A O 1
ATOM 2389 N N . ALA A 1 314 ? -26.314 3.099 22.766 1.00 97.00 314 ALA A N 1
ATOM 2390 C CA . ALA A 1 314 ? -25.415 2.325 21.910 1.00 97.00 314 ALA A CA 1
ATOM 2391 C C . ALA A 1 314 ? -25.086 0.934 22.461 1.00 97.00 314 ALA A C 1
ATOM 2393 O O . ALA A 1 314 ? -25.315 -0.065 21.779 1.00 97.00 314 ALA A O 1
ATOM 2394 N N . PHE A 1 315 ? -24.551 0.879 23.680 1.00 97.25 315 PHE A N 1
ATOM 2395 C CA . PHE A 1 315 ? -24.158 -0.358 24.351 1.00 97.25 315 PHE A CA 1
ATOM 2396 C C . PHE A 1 315 ? -24.476 -0.274 25.840 1.00 97.25 315 PHE A C 1
ATOM 2398 O O . PHE A 1 315 ? -24.394 0.800 26.435 1.00 97.25 315 PHE A O 1
ATOM 2405 N N . ASP A 1 316 ? -24.764 -1.413 26.462 1.00 95.75 316 ASP A N 1
ATOM 2406 C CA . ASP A 1 316 ? -25.078 -1.455 27.893 1.00 95.75 316 ASP A CA 1
ATOM 2407 C C . ASP A 1 316 ? -23.824 -1.293 28.766 1.00 95.75 316 ASP A C 1
ATOM 2409 O O . ASP A 1 316 ? -23.926 -0.992 29.954 1.00 95.75 316 ASP A O 1
ATOM 2413 N N . SER A 1 317 ? -22.628 -1.493 28.197 1.00 95.62 317 SER A N 1
ATOM 2414 C CA . SER A 1 317 ? -21.358 -1.351 28.912 1.00 95.62 317 SER A CA 1
ATOM 2415 C C . SER A 1 317 ? -20.169 -1.039 27.998 1.00 95.62 317 SER A C 1
ATOM 2417 O O . SER A 1 317 ? -20.187 -1.290 26.789 1.00 95.62 317 SER A O 1
ATOM 2419 N N . LEU A 1 318 ? -19.080 -0.552 28.606 1.00 96.25 318 LEU A N 1
ATOM 2420 C CA . LEU A 1 318 ? -17.782 -0.391 27.938 1.00 96.25 318 LEU A CA 1
ATOM 2421 C C . LEU A 1 318 ? -17.215 -1.712 27.411 1.00 96.25 318 LEU A C 1
ATOM 2423 O O . LEU A 1 318 ? -16.561 -1.712 26.372 1.00 96.25 318 LEU A O 1
ATOM 2427 N N . ASP A 1 319 ? -17.475 -2.831 28.091 1.00 96.56 319 ASP A N 1
ATOM 2428 C CA . ASP A 1 319 ? -17.009 -4.143 27.644 1.00 96.56 319 ASP A CA 1
ATOM 2429 C C . ASP A 1 319 ? -17.594 -4.510 26.273 1.00 96.56 319 ASP A C 1
ATOM 2431 O O . ASP A 1 319 ? -16.869 -4.960 25.384 1.00 96.56 319 ASP A O 1
ATOM 2435 N N . GLN A 1 320 ? -18.897 -4.272 26.077 1.00 97.12 320 GLN A N 1
ATOM 2436 C CA . GLN A 1 320 ? -19.566 -4.515 24.798 1.00 97.12 320 GLN A CA 1
ATOM 2437 C C . GLN A 1 320 ? -19.013 -3.604 23.694 1.00 97.12 320 GLN A C 1
ATOM 2439 O O . GLN A 1 320 ? -18.757 -4.081 22.587 1.00 97.12 320 GLN A O 1
ATOM 2444 N N . LEU A 1 321 ? -18.787 -2.319 24.000 1.00 96.88 321 LEU A N 1
ATOM 2445 C CA . LEU A 1 321 ? -18.172 -1.369 23.069 1.00 96.88 321 LEU A CA 1
ATOM 2446 C C . LEU A 1 321 ? -16.770 -1.840 22.652 1.00 96.88 321 LEU A C 1
ATOM 2448 O O . LEU A 1 321 ? -16.497 -1.980 21.461 1.00 96.88 321 LEU A O 1
ATOM 2452 N N . ALA A 1 322 ? -15.891 -2.120 23.617 1.00 95.81 322 ALA A N 1
ATOM 2453 C CA . ALA A 1 322 ? -14.514 -2.539 23.364 1.00 95.81 322 ALA A CA 1
ATOM 2454 C C . ALA A 1 322 ? -14.457 -3.840 22.548 1.00 95.81 322 ALA A C 1
ATOM 2456 O O . ALA A 1 322 ? -13.713 -3.940 21.569 1.00 95.81 322 ALA A O 1
ATOM 2457 N N . PHE A 1 323 ? -15.303 -4.814 22.901 1.00 97.25 323 PHE A N 1
ATOM 2458 C CA . PHE A 1 323 ? -15.444 -6.066 22.165 1.00 97.25 323 PHE A CA 1
ATOM 2459 C C . PHE A 1 323 ? -15.880 -5.839 20.711 1.00 97.25 323 PHE A C 1
ATOM 2461 O O . PHE A 1 323 ? -15.324 -6.458 19.795 1.00 97.25 323 PHE A O 1
ATOM 2468 N N . ALA A 1 324 ? -16.872 -4.968 20.501 1.00 97.06 324 ALA A N 1
ATOM 2469 C CA . ALA A 1 324 ? -17.426 -4.659 19.192 1.00 97.06 324 ALA A CA 1
ATOM 2470 C C . ALA A 1 324 ? -16.420 -3.925 18.299 1.00 97.06 324 ALA A C 1
ATOM 2472 O O . ALA A 1 324 ? -16.181 -4.368 17.173 1.00 97.06 324 ALA A O 1
ATOM 2473 N N . LEU A 1 325 ? -15.801 -2.847 18.791 1.00 96.38 325 LEU A N 1
ATOM 2474 C CA . LEU A 1 325 ? -14.938 -1.989 17.978 1.00 96.38 325 LEU A CA 1
ATOM 2475 C C . LEU A 1 325 ? -13.711 -2.732 17.434 1.00 96.38 325 LEU A C 1
ATOM 2477 O O . LEU A 1 325 ? -13.443 -2.635 16.237 1.00 96.38 325 LEU A O 1
ATOM 2481 N N . LEU A 1 326 ? -13.036 -3.566 18.242 1.00 95.94 326 LEU A N 1
ATOM 2482 C CA . LEU A 1 326 ? -11.904 -4.371 17.749 1.00 95.94 326 LEU A CA 1
ATOM 2483 C C . LEU A 1 326 ? -12.303 -5.284 16.584 1.00 95.94 326 LEU A C 1
ATOM 2485 O O . LEU A 1 326 ? -11.529 -5.489 15.649 1.00 95.94 326 LEU A O 1
ATOM 2489 N N . ARG A 1 327 ? -13.511 -5.852 16.635 1.00 96.69 327 ARG A N 1
ATOM 2490 C CA . ARG A 1 327 ? -14.008 -6.800 15.627 1.00 96.69 327 ARG A CA 1
ATOM 2491 C C . ARG A 1 327 ? -14.517 -6.094 14.378 1.00 96.69 327 ARG A C 1
ATOM 2493 O O . ARG A 1 327 ? -14.316 -6.619 13.283 1.00 96.69 327 ARG A O 1
ATOM 2500 N N . VAL A 1 328 ? -15.116 -4.911 14.521 1.00 96.38 328 VAL A N 1
ATOM 2501 C CA . VAL A 1 328 ? -15.460 -4.042 13.385 1.00 96.38 328 VAL A CA 1
ATOM 2502 C C . VAL A 1 328 ? -14.184 -3.613 12.656 1.00 96.38 328 VAL A C 1
ATOM 2504 O O . VAL A 1 328 ? -14.075 -3.854 11.456 1.00 96.38 328 VAL A O 1
ATOM 2507 N N . GLU A 1 329 ? -13.175 -3.107 13.371 1.00 94.56 329 GLU A N 1
ATOM 2508 C CA . GLU A 1 329 ? -11.887 -2.715 12.780 1.00 94.56 329 GLU A CA 1
ATOM 2509 C C . GLU A 1 329 ? -11.185 -3.914 12.113 1.00 94.56 329 GLU A C 1
ATOM 2511 O O . GLU A 1 329 ? -10.674 -3.819 10.993 1.00 94.56 329 GLU A O 1
ATOM 2516 N N . ALA A 1 330 ? -11.193 -5.087 12.757 1.00 94.31 330 ALA A N 1
ATOM 2517 C CA . ALA A 1 330 ? -10.568 -6.289 12.207 1.00 94.31 330 ALA A CA 1
ATOM 2518 C C . ALA A 1 330 ? -11.288 -6.781 10.940 1.00 94.31 330 ALA A C 1
ATOM 2520 O O . ALA A 1 330 ? -10.636 -7.233 9.991 1.00 94.31 330 ALA A O 1
ATOM 2521 N N . ALA A 1 331 ? -12.618 -6.668 10.885 1.00 94.31 331 ALA A N 1
ATOM 2522 C CA . ALA A 1 331 ? -13.394 -6.957 9.684 1.00 94.31 331 ALA A CA 1
ATOM 2523 C C . ALA A 1 331 ? -13.110 -5.946 8.562 1.00 94.31 331 ALA A C 1
ATOM 2525 O O . ALA A 1 331 ? -12.867 -6.364 7.426 1.00 94.31 331 ALA A O 1
ATOM 2526 N N . ALA A 1 332 ? -13.040 -4.649 8.879 1.00 91.25 332 ALA A N 1
ATOM 2527 C CA . ALA A 1 332 ? -12.707 -3.585 7.930 1.00 91.25 332 ALA A CA 1
ATOM 2528 C C . ALA A 1 332 ? -11.304 -3.783 7.319 1.00 91.25 332 ALA A C 1
ATOM 2530 O O . ALA A 1 332 ? -11.110 -3.682 6.104 1.00 91.25 332 ALA A O 1
ATOM 2531 N N . LYS A 1 333 ? -10.321 -4.215 8.127 1.00 89.25 333 LYS A N 1
ATOM 2532 C CA . LYS A 1 333 ? -8.972 -4.603 7.652 1.00 89.25 333 LYS A CA 1
ATOM 2533 C C . LYS A 1 333 ? -8.923 -5.963 6.940 1.00 89.25 333 LYS A C 1
ATOM 2535 O O . LYS A 1 333 ? -7.863 -6.373 6.447 1.00 89.25 333 LYS A O 1
ATOM 2540 N N . LYS A 1 334 ? -10.063 -6.650 6.814 1.00 90.31 334 LYS A N 1
ATOM 2541 C CA . LYS A 1 334 ? -10.212 -7.982 6.203 1.00 90.31 334 LYS A CA 1
ATOM 2542 C C . LYS A 1 334 ? -9.375 -9.056 6.906 1.00 90.31 334 LYS A C 1
ATOM 2544 O O . LYS A 1 334 ? -8.878 -9.967 6.246 1.00 90.31 334 LYS A O 1
ATOM 2549 N N . LEU A 1 335 ? -9.189 -8.923 8.219 1.00 91.25 335 LEU A N 1
ATOM 2550 C CA . LEU A 1 335 ? -8.560 -9.939 9.068 1.00 91.25 335 LEU A CA 1
ATOM 2551 C C . LEU A 1 335 ? -9.574 -11.014 9.479 1.00 91.25 335 LEU A C 1
ATOM 2553 O O . LEU A 1 335 ? -9.209 -12.173 9.649 1.00 91.25 335 LEU A O 1
ATOM 2557 N N . ILE A 1 336 ? -10.852 -10.635 9.586 1.00 93.25 336 ILE A N 1
ATOM 2558 C CA . ILE A 1 336 ? -11.971 -11.527 9.904 1.00 93.25 336 ILE A CA 1
ATOM 2559 C C . ILE A 1 336 ? -13.049 -11.370 8.818 1.00 93.25 336 ILE A C 1
ATOM 2561 O O . ILE A 1 336 ? -13.337 -10.244 8.405 1.00 93.25 336 ILE A O 1
ATOM 2565 N N . PRO A 1 337 ? -13.685 -12.453 8.333 1.00 93.00 337 PRO A N 1
ATOM 2566 C CA . PRO A 1 337 ? -14.794 -12.329 7.393 1.00 93.00 337 PRO A CA 1
ATOM 2567 C C . PRO A 1 337 ? -15.980 -11.560 7.998 1.00 93.00 337 PRO A C 1
ATOM 2569 O O . PRO A 1 337 ? -16.566 -11.997 8.990 1.00 93.00 337 PRO A O 1
ATOM 2572 N N . LYS A 1 338 ? -16.400 -10.468 7.343 1.00 94.94 338 LYS A N 1
ATOM 2573 C CA . LYS A 1 338 ? -17.533 -9.610 7.754 1.00 94.94 338 LYS A CA 1
ATOM 2574 C C . LYS A 1 338 ? -18.814 -10.404 8.051 1.00 94.94 338 LYS A C 1
ATOM 2576 O O . LYS A 1 338 ? -19.488 -10.144 9.042 1.00 94.94 338 LYS A O 1
ATOM 2581 N N . ALA A 1 339 ? -19.111 -11.437 7.259 1.00 95.75 339 ALA A N 1
ATOM 2582 C CA . ALA A 1 339 ? -20.269 -12.309 7.483 1.00 95.75 339 ALA A CA 1
ATOM 2583 C C . ALA A 1 339 ? -20.215 -13.062 8.828 1.00 95.75 339 ALA A C 1
ATOM 2585 O O . ALA A 1 339 ? -21.239 -13.189 9.497 1.00 95.75 339 ALA A O 1
ATOM 2586 N N . LYS A 1 340 ? -19.028 -13.520 9.253 1.00 96.06 340 LYS A N 1
ATOM 2587 C CA . LYS A 1 340 ? -18.860 -14.207 10.542 1.00 96.06 340 LYS A CA 1
ATOM 2588 C C . LYS A 1 340 ? -19.034 -13.242 11.715 1.00 96.06 340 LYS A C 1
ATOM 2590 O O . LYS A 1 340 ? -19.720 -13.578 12.675 1.00 96.06 340 LYS A O 1
ATOM 2595 N N . VAL A 1 341 ? -18.474 -12.035 11.613 1.00 97.00 341 VAL A N 1
ATOM 2596 C CA . VAL A 1 341 ? -18.638 -10.992 12.641 1.00 97.00 341 VAL A CA 1
ATOM 2597 C C . VAL A 1 341 ? -20.103 -10.557 12.749 1.00 97.00 341 VAL A C 1
ATOM 2599 O O . VAL A 1 341 ? -20.632 -10.445 13.849 1.00 97.00 341 VAL A O 1
ATOM 2602 N N . SER A 1 342 ? -20.800 -10.405 11.620 1.00 97.38 342 SER A N 1
ATOM 2603 C CA . SER A 1 342 ? -22.231 -10.079 11.607 1.00 97.38 342 SER A CA 1
ATOM 2604 C C . SER A 1 342 ? -23.078 -11.150 12.303 1.00 97.38 342 SER A C 1
ATOM 2606 O O . SER A 1 342 ? -23.957 -10.814 13.098 1.00 97.38 342 SER A O 1
ATOM 2608 N N . ALA A 1 343 ? -22.793 -12.434 12.055 1.00 96.94 343 ALA A N 1
ATOM 2609 C CA . ALA A 1 343 ? -23.470 -13.538 12.732 1.00 96.94 343 ALA A CA 1
ATOM 2610 C C . ALA A 1 343 ? -23.204 -13.539 14.248 1.00 96.94 343 ALA A C 1
ATOM 2612 O O . ALA A 1 343 ? -24.140 -13.731 15.025 1.00 96.94 343 ALA A O 1
ATOM 2613 N N . LEU A 1 344 ? -21.962 -13.264 14.665 1.00 97.81 344 LEU A N 1
ATOM 2614 C CA . LEU A 1 344 ? -21.591 -13.130 16.075 1.00 97.81 344 LEU A CA 1
ATOM 2615 C C . LEU A 1 344 ? -22.354 -11.984 16.751 1.00 97.81 344 LEU A C 1
ATOM 2617 O O . LEU A 1 344 ? -22.997 -12.203 17.772 1.00 97.81 344 LEU A O 1
ATOM 2621 N N . PHE A 1 345 ? -22.349 -10.783 16.169 1.00 97.94 345 PHE A N 1
ATOM 2622 C CA . PHE A 1 345 ? -23.067 -9.637 16.735 1.00 97.94 345 PHE A CA 1
ATOM 2623 C C . PHE A 1 345 ? -24.572 -9.871 16.815 1.00 97.94 345 PHE A C 1
ATOM 2625 O O . PHE A 1 345 ? -25.188 -9.490 17.803 1.00 97.94 345 PHE A O 1
ATOM 2632 N N . LYS A 1 346 ? -25.159 -10.563 15.831 1.00 96.69 346 LYS A N 1
ATOM 2633 C CA . LYS A 1 346 ? -26.565 -10.973 15.897 1.00 96.69 346 LYS A CA 1
ATOM 2634 C C . LYS A 1 346 ? -26.826 -11.941 17.056 1.00 96.69 346 LYS A C 1
ATOM 2636 O O . LYS A 1 346 ? -27.838 -11.796 17.729 1.00 96.69 346 LYS A O 1
ATOM 2641 N N . ARG A 1 347 ? -25.939 -12.916 17.291 1.00 97.19 347 ARG A N 1
ATOM 2642 C CA . ARG A 1 347 ? -26.062 -13.865 18.414 1.00 97.19 347 ARG A CA 1
ATOM 2643 C C . ARG A 1 347 ? -25.936 -13.167 19.772 1.00 97.19 347 ARG A C 1
ATOM 2645 O O . ARG A 1 347 ? -26.635 -13.541 20.701 1.00 97.19 347 ARG A O 1
ATOM 2652 N N . LEU A 1 348 ? -25.069 -12.161 19.864 1.00 97.25 348 LEU A N 1
ATOM 2653 C CA . LEU A 1 348 ? -24.824 -11.375 21.079 1.00 97.25 348 LEU A CA 1
ATOM 2654 C C . LEU A 1 348 ? -25.811 -10.206 21.280 1.00 97.25 348 LEU A C 1
ATOM 2656 O O . LEU A 1 348 ? -25.634 -9.435 22.214 1.00 97.25 348 LEU A O 1
ATOM 2660 N N . ASP A 1 349 ? -26.801 -10.045 20.396 1.00 96.50 349 ASP A N 1
ATOM 2661 C CA . ASP A 1 349 ? -27.738 -8.906 20.337 1.00 96.50 349 ASP A CA 1
ATOM 2662 C C . ASP A 1 349 ? -27.077 -7.507 20.267 1.00 96.50 349 ASP A C 1
ATOM 2664 O O . ASP A 1 349 ? -27.659 -6.490 20.638 1.00 96.50 349 ASP A O 1
ATOM 2668 N N . LEU A 1 350 ? -25.864 -7.415 19.707 1.00 96.56 350 LEU A N 1
ATOM 2669 C CA . LEU A 1 350 ? -25.125 -6.158 19.531 1.00 96.56 350 LEU A CA 1
ATOM 2670 C C . LEU A 1 350 ? -25.568 -5.429 18.250 1.00 96.56 350 LEU A C 1
ATOM 2672 O O . LEU A 1 350 ? -24.846 -5.373 17.248 1.00 96.56 350 LEU A O 1
ATOM 2676 N N . LYS A 1 351 ? -26.786 -4.877 18.260 1.00 95.75 351 LYS A N 1
ATOM 2677 C CA . LYS A 1 351 ? -27.427 -4.263 17.076 1.00 95.75 351 LYS A CA 1
ATOM 2678 C C . LYS A 1 351 ? -26.635 -3.091 16.498 1.00 95.75 351 LYS A C 1
ATOM 2680 O O . LYS A 1 351 ? -26.483 -3.009 15.280 1.00 95.75 351 LYS A O 1
ATOM 2685 N N . VAL A 1 352 ? -26.098 -2.225 17.358 1.00 95.31 352 VAL A N 1
ATOM 2686 C CA . VAL A 1 352 ? -25.296 -1.066 16.936 1.00 95.31 352 VAL A CA 1
ATOM 2687 C C . VAL A 1 352 ? -23.993 -1.519 16.286 1.00 95.31 352 VAL A C 1
ATOM 2689 O O . VAL A 1 352 ? -23.676 -1.066 15.192 1.00 95.31 352 VAL A O 1
ATOM 2692 N N . ALA A 1 353 ? -23.306 -2.509 16.860 1.00 95.56 353 ALA A N 1
ATOM 2693 C CA . ALA A 1 353 ? -22.119 -3.098 16.240 1.00 95.56 353 ALA A CA 1
ATOM 2694 C C . ALA A 1 353 ? -22.421 -3.712 14.861 1.00 95.56 353 ALA A C 1
ATOM 2696 O O . ALA A 1 353 ? -21.635 -3.568 13.928 1.00 95.56 353 ALA A O 1
ATOM 2697 N N . ALA A 1 354 ? -23.575 -4.370 14.702 1.00 95.19 354 ALA A N 1
ATOM 2698 C CA . ALA A 1 354 ? -24.002 -4.913 13.414 1.00 95.19 354 ALA A CA 1
ATOM 2699 C C . ALA A 1 354 ? -24.335 -3.824 12.377 1.00 95.19 354 ALA A C 1
ATOM 2701 O O . ALA A 1 354 ? -24.147 -4.063 11.183 1.00 95.19 354 ALA A O 1
ATOM 2702 N N . ALA A 1 355 ? -24.828 -2.658 12.809 1.00 93.94 355 ALA A N 1
ATOM 2703 C CA . ALA A 1 355 ? -25.045 -1.499 11.946 1.00 93.94 355 ALA A CA 1
ATOM 2704 C C . ALA A 1 355 ? -23.710 -0.880 11.505 1.00 93.94 355 ALA A C 1
ATOM 2706 O O . ALA A 1 355 ? -23.465 -0.816 10.304 1.00 93.94 355 ALA A O 1
ATOM 2707 N N . LEU A 1 356 ? -22.811 -0.582 12.451 1.00 92.69 356 LEU A N 1
ATOM 2708 C CA . LEU A 1 356 ? -21.455 -0.087 12.167 1.00 92.69 356 LEU A CA 1
ATOM 2709 C C . LEU A 1 356 ? -20.711 -1.013 11.211 1.00 92.69 356 LEU A C 1
ATOM 2711 O O . LEU A 1 356 ? -20.128 -0.581 10.226 1.00 92.69 356 LEU A O 1
ATOM 2715 N N . LEU A 1 357 ? -20.783 -2.325 11.452 1.00 94.56 357 LEU A N 1
ATOM 2716 C CA . LEU A 1 357 ? -20.136 -3.298 10.588 1.00 94.56 357 LEU A CA 1
ATOM 2717 C C . LEU A 1 357 ? -20.603 -3.172 9.137 1.00 94.56 357 LEU A C 1
ATOM 2719 O O . LEU A 1 357 ? -19.823 -3.485 8.254 1.00 94.56 357 LEU A O 1
ATOM 2723 N N . LYS A 1 358 ? -21.845 -2.757 8.849 1.00 92.19 358 LYS A N 1
ATOM 2724 C CA . LYS A 1 358 ? -22.308 -2.571 7.463 1.00 92.19 358 LYS A CA 1
ATOM 2725 C C . LYS A 1 358 ? -21.621 -1.390 6.784 1.00 92.19 358 LYS A C 1
ATOM 2727 O O . LYS A 1 358 ? -21.349 -1.525 5.592 1.00 92.19 358 LYS A O 1
ATOM 2732 N N . GLU A 1 359 ? -21.325 -0.330 7.530 1.00 87.00 359 GLU A N 1
ATOM 2733 C CA . GLU A 1 359 ? -20.705 0.913 7.054 1.00 87.00 359 GLU A CA 1
ATOM 2734 C C . GLU A 1 359 ? -19.239 0.712 6.618 1.00 87.00 359 GLU A C 1
ATOM 2736 O O . GLU A 1 359 ? -18.823 1.315 5.630 1.00 87.00 359 GLU A O 1
ATOM 2741 N N . TYR A 1 360 ? -18.500 -0.200 7.267 1.00 79.81 360 TYR A N 1
ATOM 2742 C CA . TYR A 1 360 ? -17.066 -0.466 7.019 1.00 79.81 360 TYR A CA 1
ATOM 2743 C C . TYR A 1 360 ? -16.776 -1.795 6.299 1.00 79.81 360 TYR A C 1
ATOM 2745 O O . TYR A 1 360 ? -15.890 -1.855 5.419 1.00 79.81 360 TYR A O 1
#

pLDDT: mean 92.26, std 6.02, range [45.91, 98.12]

Foldseek 3Di:
DDPQDAAPLQDPQWDADPVLQWTWDDDLPDQWIWIAHPPHRHTAWTFGDDPSATAAKIKHAQDDPDPVNNVVSVVVCVVNQHKDAQHRTKIFHDHPRHTAKIFHAVYPPGDGQWIFGDDPFAGAAKIKHQDDDDDAFRMDGPRDTHRPVVQVQDPPGARMKMWGDHPNDTDDIWGAHPVRHTDDPDQQAPPDQCLVPALVVLVCCLVVCVLLVNQCRLCVPAFFAADQAAPLLCLDDSSVSVSCCRNVRSHGAQQQAKGQNQPQPQCLVVVQQARNDRQWGFGIGNVPQWTWIQRSVQQFIWIQDRVVSHIGGQGNHPSLVSSLVSLLSSCVVVSDPLVSSLVVCVNNVRVNSNVSSVVD

Secondary structure (DSSP, 8-state):
---SPPPTTS-TT-EEETTTTEEEES-TTSSEEEEEETTT--EEEEEEEETTEE-EEEEEE---SSGGGHHHHHHHHHHTT--B-SSSEEEEEEETTEEEEEEEESSTTSPPSEEEEEETTEEEEEEEEE----SSEEEEETTEEEEGGGG---SSPPSEEEEEEETTEEEEEEEE-TTSPEE--PPP--S-S-TT--GGGTTTTTTTTHHHHHHHHH-TTSPEE-----TTGGGSHHHHHHHHHHHTT-EEP-SSS-BGGGTT-BTTTTT-TTT-STTEEEEEE-SSS-EEEEETTT--EEEEETTTTEEEEEESSHHHHHHHHHHHHHHHTTSS-HHHHHHHHHHTT-HHHHHHHHH-

Radius of gyration: 31.53 Å; chains: 1; bounding box: 64×44×84 Å

Sequence (360 aa):
MTTAPRPKSVPPEATFDAPTKLWRCGGPNDARERLWIHPSGLLLLDATRKDGKLDGEIKWSLGIHEMSEHAPRLAMQEALGLPNGPNNTMIATFADGALVEVRFRPGFDFPDELRIELRDGVIDGALEWVVGPVDGALFEYAGTKLLHKIFKVPKPWPHRLTAVFAKGKLKSTTFFAKDGTPLDVSKPTLTEWGESTEASTLAGYIERGDFAADAARFFPKAPRVSKPGSKKVRAVPAGRALDEVVTGGGVPSMTLAFDFDSYGFDCKKEDLAGANDDKYVGIASDGSGEMFLLDVTTGAVVRYAHEEGSVSPAFDSLDQLAFALLRVEAAAKKLIPKAKVSALFKRLDLKVAAALLKEY